Protein AF-A0A6G4ZR12-F1 (afdb_monomer)

pLDDT: mean 95.03, std 5.02, range [68.62, 98.81]

Solvent-accessible surface area (backbone atoms only — not comparable to full-atom values): 14490 Å² total; per-residue (Å²): 91,80,94,68,71,50,56,66,44,36,36,44,45,93,97,48,66,37,38,28,41,48,80,88,86,52,79,44,40,33,30,72,88,61,87,48,46,64,67,66,76,69,77,73,45,40,73,43,33,68,56,71,44,80,48,55,78,57,33,49,58,14,48,53,31,43,55,53,18,51,60,32,43,64,69,68,37,42,72,61,18,40,56,26,39,62,67,14,44,89,36,38,70,91,40,63,66,59,36,41,56,40,12,54,35,27,34,68,69,68,38,48,70,66,9,47,64,40,24,60,82,40,46,66,34,57,52,88,38,38,62,44,53,50,56,65,43,33,30,43,77,71,66,26,38,54,59,72,54,54,50,59,68,62,55,74,63,63,98,47,71,64,40,41,50,52,51,39,53,53,38,53,60,45,36,74,79,25,78,72,23,57,68,46,39,53,53,39,20,50,45,26,49,78,67,73,34,50,72,62,18,48,57,38,44,50,57,42,40,77,75,48,78,71,41,37,57,55,27,43,50,48,13,50,46,27,45,80,68,69,38,51,68,59,13,49,54,25,40,53,50,20,50,52,52,25,45,77,62,82,31,80,40,68,67,58,56,52,50,52,54,55,41,49,78,77,55,64,89,127

Nearest PDB structures (foldseek):
  7tb1-assembly2_B  TM=8.064E-01  e=9.759E-04  Homo sapiens
  8gck-assembly2_A  TM=8.179E-01  e=1.427E-03  Homo sapiens
  8ei0-assembly1_A  TM=7.867E-01  e=1.991E-03  Homo sapiens
  2xcb-assembly1_A  TM=8.269E-01  e=3.521E-03  Pseudomonas aeruginosa
  4am9-assembly1_A  TM=8.030E-01  e=2.591E-02  Yersinia enterocolitica

Radius of gyration: 19.98 Å; Cα contacts (8 Å, |Δi|>4): 395; chains: 1; bounding box: 59×38×54 Å

Foldseek 3Di:
DVVVPFQKWWWDQVLAIWIWGCPPPDIAIQGPPPRGHGDDPLVSADLFFFDIDTFDPLLVVLVVLQNVLLVCVQVVVLVSSLVSLVVSCVSQPPPLVSLQSNLLSCQVVVVPVSSLVSLVVLQQDRDLRTLGRDCPSNCPVVVLAGSVLVSLLSHDADLDLVSLVVSLVSLVVRCVVRVLRLSSLQSNLVSCVSVVNLVVSLVSLVSSCVNPVLDLVSLLSNLVSCVVVVVLVSNVVSLVSSCVSQVVSPGDRPSSVVSQVVSCVVPNDD

Mean predicted aligned error: 3.79 Å

Structure (mmCIF, N/CA/C/O backbone):
data_AF-A0A6G4ZR12-F1
#
_entry.id   AF-A0A6G4ZR12-F1
#
loop_
_atom_site.group_PDB
_atom_site.id
_atom_site.type_symbol
_atom_site.label_atom_id
_atom_site.label_alt_id
_atom_site.label_comp_id
_atom_site.label_asym_id
_atom_site.label_entity_id
_atom_site.label_seq_id
_atom_site.pdbx_PDB_ins_code
_atom_site.Cartn_x
_atom_site.Cartn_y
_atom_site.Cartn_z
_atom_site.occupancy
_atom_site.B_iso_or_equiv
_atom_site.auth_seq_id
_atom_site.auth_comp_id
_atom_site.auth_asym_id
_atom_site.auth_atom_id
_atom_site.pdbx_PDB_model_num
ATOM 1 N N . ALA A 1 1 ? -33.248 5.248 1.042 1.00 68.62 1 ALA A N 1
ATOM 2 C CA . ALA A 1 1 ? -32.566 3.940 1.064 1.00 68.62 1 ALA A CA 1
ATOM 3 C C . ALA A 1 1 ? -33.045 3.086 2.234 1.00 68.62 1 ALA A C 1
ATOM 5 O O . ALA A 1 1 ? -33.966 2.328 2.004 1.00 68.62 1 ALA A O 1
ATOM 6 N N . GLN A 1 2 ? -32.559 3.265 3.473 1.00 69.69 2 GLN A N 1
ATOM 7 C CA . GLN A 1 2 ? -32.963 2.414 4.617 1.00 69.69 2 GLN A CA 1
ATOM 8 C C . GLN A 1 2 ? -34.474 2.381 4.888 1.00 69.69 2 GLN A C 1
ATOM 10 O O . GLN A 1 2 ? -35.037 1.324 5.114 1.00 69.69 2 GLN A O 1
ATOM 15 N N . ARG A 1 3 ? -35.157 3.530 4.809 1.00 79.19 3 ARG A N 1
ATOM 16 C CA . ARG A 1 3 ? -36.626 3.585 4.960 1.00 79.19 3 ARG A CA 1
ATOM 17 C C . ARG A 1 3 ? -37.396 2.898 3.826 1.00 79.19 3 ARG A C 1
ATOM 19 O O . ARG A 1 3 ? -38.593 2.699 3.955 1.00 79.19 3 ARG A O 1
ATOM 26 N N . LEU A 1 4 ? -36.720 2.628 2.713 1.00 82.75 4 LEU A N 1
ATOM 27 C CA . LEU A 1 4 ? -37.271 2.010 1.508 1.00 82.75 4 LEU A CA 1
ATOM 28 C C . LEU A 1 4 ? -36.771 0.567 1.334 1.00 82.75 4 LEU A C 1
ATOM 30 O O . LEU A 1 4 ? -36.998 -0.001 0.276 1.00 82.75 4 LEU A O 1
ATOM 34 N N . ASP A 1 5 ? -36.046 0.029 2.323 1.00 84.62 5 ASP A N 1
ATOM 35 C CA . ASP A 1 5 ? -35.457 -1.317 2.317 1.00 84.62 5 ASP A CA 1
ATOM 36 C C . ASP A 1 5 ? -34.690 -1.671 1.029 1.00 84.62 5 ASP A C 1
ATOM 38 O O . ASP A 1 5 ? -34.722 -2.788 0.525 1.00 84.62 5 ASP A O 1
ATOM 42 N N . LEU A 1 6 ? -34.008 -0.674 0.451 1.00 88.75 6 LEU A N 1
ATOM 43 C CA . LEU A 1 6 ? -33.182 -0.900 -0.733 1.00 88.75 6 LEU A CA 1
ATOM 44 C C . LEU A 1 6 ? -31.931 -1.707 -0.344 1.00 88.75 6 LEU A C 1
ATOM 46 O O . LEU A 1 6 ? -31.303 -1.348 0.661 1.00 88.75 6 LEU A O 1
ATOM 50 N N . PRO A 1 7 ? -31.512 -2.703 -1.151 1.00 92.50 7 PRO A N 1
ATOM 51 C CA . PRO A 1 7 ? -30.326 -3.518 -0.902 1.00 92.50 7 PRO A CA 1
ATOM 52 C C . PRO A 1 7 ? -29.047 -2.716 -1.187 1.00 92.50 7 PRO A C 1
ATOM 54 O O . PRO A 1 7 ? -28.397 -2.851 -2.224 1.00 92.50 7 PRO A O 1
ATOM 57 N N . ILE A 1 8 ? -28.734 -1.798 -0.272 1.00 93.31 8 ILE A N 1
ATOM 58 C CA . ILE A 1 8 ? -27.576 -0.911 -0.343 1.00 93.31 8 ILE A CA 1
ATOM 59 C C . ILE A 1 8 ? -26.454 -1.453 0.537 1.00 93.31 8 ILE A C 1
ATOM 61 O O . ILE A 1 8 ? -26.582 -1.576 1.754 1.00 93.31 8 ILE A O 1
ATOM 65 N N . GLU A 1 9 ? -25.325 -1.691 -0.101 1.00 94.56 9 GLU A N 1
ATOM 66 C CA . GLU A 1 9 ? -24.049 -2.058 0.480 1.00 94.56 9 GLU A CA 1
ATOM 67 C C . GLU A 1 9 ? -23.171 -0.814 0.670 1.00 94.56 9 GLU A C 1
ATOM 69 O O . GLU A 1 9 ? -23.266 0.154 -0.088 1.00 94.56 9 GLU A O 1
ATOM 74 N N . ILE A 1 10 ? -22.293 -0.831 1.674 1.00 94.06 10 ILE A N 1
ATOM 75 C CA . ILE A 1 10 ? -21.329 0.249 1.915 1.00 94.06 10 ILE A CA 1
ATOM 76 C C . ILE A 1 10 ? -19.937 -0.305 1.663 1.00 94.06 10 ILE A C 1
ATOM 78 O O . ILE A 1 10 ? -19.510 -1.240 2.339 1.00 94.06 10 ILE A O 1
ATOM 82 N N . ILE A 1 11 ? -19.250 0.257 0.674 1.00 94.56 11 ILE A N 1
ATOM 83 C CA . ILE A 1 11 ? -17.976 -0.254 0.180 1.00 94.56 11 ILE A CA 1
ATOM 84 C C . ILE A 1 11 ? -16.865 0.727 0.530 1.00 94.56 11 ILE A C 1
ATOM 86 O O . ILE A 1 11 ? -16.988 1.931 0.289 1.00 94.56 11 ILE A O 1
ATOM 90 N N . THR A 1 12 ? -15.766 0.211 1.079 1.00 89.88 12 THR A N 1
ATOM 91 C CA . THR A 1 12 ? -14.623 1.026 1.509 1.00 89.88 12 THR A CA 1
ATOM 92 C C . THR A 1 12 ? -13.336 0.616 0.795 1.00 89.88 12 THR A C 1
ATOM 94 O O . THR A 1 12 ? -12.598 -0.244 1.285 1.00 89.88 12 THR A O 1
ATOM 97 N N . PRO A 1 13 ? -13.037 1.208 -0.374 1.00 84.88 13 PRO A N 1
ATOM 98 C CA . PRO A 1 13 ? -11.681 1.227 -0.905 1.00 84.88 13 PRO A CA 1
ATOM 99 C C . PRO A 1 13 ? -10.724 1.994 0.026 1.00 84.88 13 PRO A C 1
ATOM 101 O O . PRO A 1 13 ? -11.168 2.800 0.848 1.00 84.88 13 PRO A O 1
ATOM 104 N N . PRO A 1 14 ? -9.400 1.824 -0.120 1.00 72.12 14 PRO A N 1
ATOM 105 C CA . PRO A 1 14 ? -8.433 2.641 0.607 1.00 72.12 14 PRO A CA 1
ATOM 106 C C . PRO A 1 14 ? -8.694 4.148 0.422 1.00 72.12 14 PRO A C 1
ATOM 108 O O . PRO A 1 14 ? -8.656 4.658 -0.695 1.00 72.12 14 PRO A O 1
ATOM 111 N N . GLY A 1 15 ? -8.959 4.860 1.524 1.00 73.19 15 GLY A N 1
ATOM 112 C CA . GLY A 1 15 ? -9.151 6.318 1.539 1.00 73.19 15 GLY A CA 1
ATOM 113 C C . GLY A 1 15 ? -10.487 6.828 0.984 1.00 73.19 15 GLY A C 1
ATOM 114 O O . GLY A 1 15 ? -10.649 8.039 0.846 1.00 73.19 15 GLY A O 1
ATOM 115 N N . HIS A 1 16 ? -11.443 5.949 0.673 1.00 84.06 16 HIS A N 1
ATOM 116 C CA . HIS A 1 16 ? -12.709 6.325 0.042 1.00 84.06 16 HIS A CA 1
ATOM 117 C C . HIS A 1 16 ? -13.882 5.488 0.568 1.00 84.06 16 HIS A C 1
ATOM 119 O O . HIS A 1 16 ? -13.696 4.378 1.062 1.00 84.06 16 HIS A O 1
ATOM 125 N N . ILE A 1 17 ? -15.103 6.013 0.478 1.00 89.38 17 ILE A N 1
ATOM 126 C CA . ILE A 1 17 ? -16.329 5.279 0.820 1.00 89.38 17 ILE A CA 1
ATOM 127 C C . ILE A 1 17 ? -17.363 5.561 -0.261 1.00 89.38 17 ILE A C 1
ATOM 129 O O . ILE A 1 17 ? -17.701 6.720 -0.492 1.00 89.38 17 ILE A O 1
ATOM 133 N N . TYR A 1 18 ? -17.925 4.522 -0.868 1.00 93.00 18 TYR A N 1
ATOM 134 C CA . TYR A 1 18 ? -19.081 4.650 -1.753 1.00 93.00 18 TYR A CA 1
ATOM 135 C C . TYR A 1 18 ? -20.186 3.676 -1.345 1.00 93.00 18 TYR A C 1
ATOM 137 O O . TYR A 1 18 ? -19.978 2.782 -0.521 1.00 93.00 18 TYR A O 1
ATOM 145 N N . VAL A 1 19 ? -21.387 3.873 -1.882 1.00 94.62 19 VAL A N 1
ATOM 146 C CA . VAL A 1 19 ? -22.510 2.958 -1.648 1.00 94.62 19 VAL A CA 1
ATOM 147 C C . VAL A 1 19 ? -22.849 2.220 -2.930 1.00 94.62 19 VAL A C 1
ATOM 149 O O . VAL A 1 19 ? -22.705 2.767 -4.020 1.00 94.62 19 VAL A O 1
ATOM 152 N N . ARG A 1 20 ? -23.283 0.972 -2.812 1.00 95.06 20 ARG A N 1
ATOM 153 C CA . ARG A 1 20 ? -23.566 0.102 -3.951 1.00 95.06 20 ARG A CA 1
ATOM 154 C C . ARG A 1 20 ? -24.956 -0.480 -3.813 1.00 95.06 20 ARG A C 1
ATOM 156 O O . ARG A 1 20 ? -25.272 -1.073 -2.793 1.00 95.06 20 ARG A O 1
ATOM 163 N N . TYR A 1 21 ? -25.789 -0.296 -4.822 1.00 94.94 21 TYR A N 1
ATOM 164 C CA . TYR A 1 21 ? -27.017 -1.066 -4.952 1.00 94.94 21 TYR A CA 1
ATOM 165 C C . TYR A 1 21 ? -26.679 -2.433 -5.540 1.00 94.94 21 TYR A C 1
ATOM 167 O O . TYR A 1 21 ? -25.964 -2.497 -6.543 1.00 94.94 21 TYR A O 1
ATOM 175 N N . ASN A 1 22 ? -27.168 -3.496 -4.907 1.00 94.50 22 ASN A N 1
ATOM 176 C CA . ASN A 1 22 ? -26.946 -4.870 -5.338 1.00 94.50 22 ASN A CA 1
ATOM 177 C C . ASN A 1 22 ? -28.178 -5.731 -5.023 1.00 94.50 22 ASN A C 1
ATOM 179 O O . ASN A 1 22 ? -28.360 -6.151 -3.884 1.00 94.50 22 ASN A O 1
ATOM 183 N N . ASP A 1 23 ? -29.020 -5.998 -6.019 1.00 93.94 23 ASP A N 1
ATOM 184 C CA . ASP A 1 23 ? -30.192 -6.884 -5.891 1.00 93.94 23 ASP A CA 1
ATOM 185 C C . ASP A 1 23 ? -29.911 -8.332 -6.348 1.00 93.94 23 ASP A C 1
ATOM 187 O O . ASP A 1 23 ? -30.817 -9.163 -6.365 1.00 93.94 23 ASP A O 1
ATOM 191 N N . GLY A 1 24 ? -28.655 -8.643 -6.694 1.00 92.31 24 GLY A N 1
ATOM 192 C CA . GLY A 1 24 ? -28.223 -9.932 -7.240 1.00 92.31 24 GLY A CA 1
ATOM 193 C C . GLY A 1 24 ? -28.234 -10.013 -8.771 1.00 92.31 24 GLY A C 1
ATOM 194 O O . GLY A 1 24 ? -27.492 -10.823 -9.325 1.00 92.31 24 GLY A O 1
ATOM 195 N N . GLU A 1 25 ? -28.996 -9.160 -9.458 1.00 92.88 25 GLU A N 1
ATOM 196 C CA . GLU A 1 25 ? -29.031 -9.070 -10.927 1.00 92.88 25 GLU A CA 1
ATOM 197 C C . GLU A 1 25 ? -28.326 -7.804 -11.434 1.00 92.88 25 GLU A C 1
ATOM 199 O O . GLU A 1 25 ? -27.621 -7.820 -12.444 1.00 92.88 25 GLU A O 1
ATOM 204 N N . ASN A 1 26 ? -28.485 -6.708 -10.698 1.00 92.44 26 ASN A N 1
ATOM 205 C CA . ASN A 1 26 ? -28.018 -5.375 -11.013 1.00 92.44 26 ASN A CA 1
ATOM 206 C C . ASN A 1 26 ? -27.055 -4.897 -9.933 1.00 92.44 26 ASN A C 1
ATOM 208 O O . ASN A 1 26 ? -27.384 -4.847 -8.746 1.00 92.44 26 ASN A O 1
ATOM 212 N N . ILE A 1 27 ? -25.879 -4.454 -10.374 1.00 94.06 27 ILE A N 1
ATOM 213 C CA . ILE A 1 27 ? -24.897 -3.801 -9.516 1.00 94.06 27 ILE A CA 1
ATOM 214 C C . ILE A 1 27 ? -24.720 -2.362 -9.990 1.00 94.06 27 ILE A C 1
ATOM 216 O O . ILE A 1 27 ? -24.321 -2.111 -11.128 1.00 94.06 27 ILE A O 1
ATOM 220 N N . ILE A 1 28 ? -25.015 -1.411 -9.104 1.00 95.31 28 ILE A N 1
ATOM 221 C CA . ILE A 1 28 ? -24.864 0.022 -9.369 1.00 95.31 28 ILE A CA 1
ATOM 222 C C . ILE A 1 28 ? -24.042 0.632 -8.241 1.00 95.31 28 ILE A C 1
ATOM 224 O O . ILE A 1 28 ? -24.521 0.786 -7.116 1.00 95.31 28 ILE A O 1
ATOM 228 N N . ASN A 1 29 ? -22.804 1.002 -8.548 1.00 95.75 29 ASN A N 1
ATOM 229 C CA . ASN A 1 29 ? -21.981 1.817 -7.669 1.00 95.75 29 ASN A CA 1
ATOM 230 C C . ASN A 1 29 ? -22.490 3.260 -7.709 1.00 95.75 29 ASN A C 1
ATOM 232 O O . ASN A 1 29 ? -22.876 3.774 -8.757 1.00 95.75 29 ASN A O 1
ATOM 236 N N . ILE A 1 30 ? -22.524 3.908 -6.550 1.00 94.94 30 ILE A N 1
ATOM 237 C CA . ILE A 1 30 ? -23.026 5.268 -6.384 1.00 94.94 30 ILE A CA 1
ATOM 238 C C . ILE A 1 30 ? -21.953 6.060 -5.646 1.00 94.94 30 ILE A C 1
ATOM 240 O O . ILE A 1 30 ? -21.809 5.980 -4.420 1.00 94.94 30 ILE A O 1
ATOM 244 N N . GLU A 1 31 ? -21.195 6.837 -6.413 1.00 93.69 31 GLU A N 1
ATOM 245 C CA . GLU A 1 31 ? -20.087 7.616 -5.877 1.00 93.69 31 GLU A CA 1
ATOM 246 C C . GLU A 1 31 ? -20.520 8.762 -4.965 1.00 93.69 31 GLU A C 1
ATOM 248 O O . GLU A 1 31 ? -21.250 9.671 -5.369 1.00 93.69 31 GLU A O 1
ATOM 253 N N . THR A 1 32 ? -19.992 8.772 -3.740 1.00 88.75 32 THR A N 1
ATOM 254 C CA . THR A 1 32 ? -20.312 9.795 -2.730 1.00 88.75 32 THR A CA 1
ATOM 255 C C . THR A 1 32 ? -19.579 11.114 -2.977 1.00 88.75 32 THR A C 1
ATOM 257 O O . THR A 1 32 ? -20.075 12.171 -2.591 1.00 88.75 32 THR A O 1
ATOM 260 N N . THR A 1 33 ? -18.428 11.075 -3.655 1.00 86.12 33 THR A N 1
ATOM 261 C CA . THR A 1 33 ? -17.577 12.247 -3.933 1.00 86.12 33 THR A CA 1
ATOM 262 C C . THR A 1 33 ? -17.645 12.711 -5.387 1.00 86.12 33 THR A C 1
ATOM 264 O O . THR A 1 33 ? -17.235 13.829 -5.693 1.00 86.12 33 THR A O 1
ATOM 267 N N . ALA A 1 34 ? -18.217 11.903 -6.284 1.00 88.12 34 ALA A N 1
ATOM 268 C CA . ALA A 1 34 ? -18.269 12.173 -7.721 1.00 88.12 34 ALA A CA 1
ATOM 269 C C . ALA A 1 34 ? -19.707 12.249 -8.264 1.00 88.12 34 ALA A C 1
ATOM 271 O O . ALA A 1 34 ? -20.003 11.774 -9.355 1.00 88.12 34 ALA A O 1
ATOM 272 N N . ARG A 1 35 ? -20.618 12.879 -7.509 1.00 89.88 35 ARG A N 1
ATOM 273 C CA . ARG A 1 35 ? -22.012 13.148 -7.930 1.00 89.88 35 ARG A CA 1
ATOM 274 C C . ARG A 1 35 ? -22.793 11.889 -8.350 1.00 89.88 35 ARG A C 1
ATOM 276 O O . ARG A 1 35 ? -23.637 11.966 -9.238 1.00 89.88 35 ARG A O 1
ATOM 283 N N . GLY A 1 36 ? -22.530 10.748 -7.715 1.00 92.25 36 GLY A N 1
ATOM 284 C CA . GLY A 1 36 ? -23.290 9.516 -7.932 1.00 92.25 36 GLY A CA 1
ATOM 285 C C . GLY A 1 36 ? -22.994 8.784 -9.241 1.00 92.25 36 GLY A C 1
ATOM 286 O O . GLY A 1 36 ? -23.831 7.996 -9.671 1.00 92.25 36 GLY A O 1
ATOM 287 N N . ILE A 1 37 ? -21.846 9.027 -9.887 1.00 94.75 37 ILE A N 1
ATOM 288 C CA . ILE A 1 37 ? -21.421 8.201 -11.029 1.00 94.75 37 ILE A CA 1
ATOM 289 C C . ILE A 1 37 ? -21.278 6.722 -10.623 1.00 94.75 37 ILE A C 1
ATOM 291 O O . ILE A 1 37 ? -21.084 6.413 -9.447 1.00 94.75 37 ILE A O 1
ATOM 295 N N . ASN A 1 38 ? -21.352 5.830 -11.616 1.00 94.88 38 ASN A N 1
ATOM 296 C CA . ASN A 1 38 ? -21.272 4.374 -11.456 1.00 94.88 38 ASN A CA 1
ATOM 297 C C . ASN A 1 38 ? -20.024 3.802 -12.156 1.00 94.88 38 ASN A C 1
ATOM 299 O O . ASN A 1 38 ? -20.140 3.235 -13.246 1.00 94.88 38 ASN A O 1
ATOM 303 N N . PRO A 1 39 ? -18.814 3.997 -11.601 1.00 92.50 39 PRO A N 1
ATOM 304 C CA . PRO A 1 39 ? -17.621 3.352 -12.122 1.00 92.50 39 PRO A CA 1
ATOM 305 C C . PRO A 1 39 ? -17.627 1.859 -11.755 1.00 92.50 39 PRO A C 1
ATOM 307 O O . PRO A 1 39 ? -18.132 1.497 -10.693 1.00 92.50 39 PRO A O 1
ATOM 310 N N . PRO A 1 40 ? -17.036 0.979 -12.579 1.00 92.44 40 PRO A N 1
ATOM 311 C CA . PRO A 1 40 ? -16.867 -0.432 -12.233 1.00 92.44 40 PRO A CA 1
ATOM 312 C C . PRO A 1 40 ? -16.008 -0.597 -10.967 1.00 92.44 40 PRO A C 1
ATOM 314 O O . PRO A 1 40 ? -15.026 0.127 -10.781 1.00 92.44 40 PRO A O 1
ATOM 317 N N . SER A 1 41 ? -16.348 -1.555 -10.094 1.00 91.25 41 SER A N 1
ATOM 318 C CA . SER A 1 41 ? -15.636 -1.771 -8.819 1.00 91.25 41 SER A CA 1
ATOM 319 C C . SER A 1 41 ? -14.161 -2.136 -9.025 1.00 91.25 41 SER A C 1
ATOM 321 O O . SER A 1 41 ? -13.323 -1.829 -8.178 1.00 91.25 41 SER A O 1
ATOM 323 N N . GLU A 1 42 ? -13.828 -2.735 -10.168 1.00 91.38 42 GLU A N 1
ATOM 324 C CA . GLU A 1 42 ? -12.475 -3.098 -10.588 1.00 91.38 42 GLU A CA 1
ATOM 325 C C . GLU A 1 42 ? -11.535 -1.889 -10.662 1.00 91.38 42 GLU A C 1
ATOM 327 O O . GLU A 1 42 ? -10.326 -2.059 -10.521 1.00 91.38 42 GLU A O 1
ATOM 332 N N . MET A 1 43 ? -12.067 -0.673 -10.838 1.00 91.44 43 MET A N 1
ATOM 333 C CA . MET A 1 43 ? -11.276 0.564 -10.853 1.00 91.44 43 MET A CA 1
ATOM 334 C C . MET A 1 43 ? -10.581 0.836 -9.509 1.00 91.44 43 MET A C 1
ATOM 336 O O . MET A 1 43 ? -9.557 1.512 -9.472 1.00 91.44 43 MET A O 1
ATOM 340 N N . TYR A 1 44 ? -11.115 0.290 -8.414 1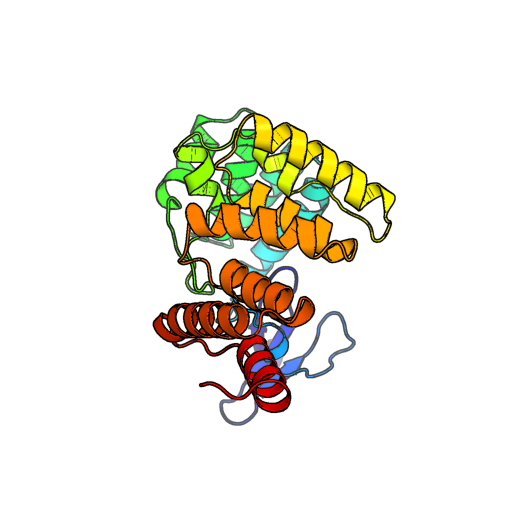.00 92.06 44 TYR A N 1
ATOM 341 C CA . TYR A 1 44 ? -10.557 0.423 -7.066 1.00 92.06 44 TYR A CA 1
ATOM 342 C C . TYR A 1 44 ? -9.586 -0.700 -6.689 1.00 92.06 44 TYR A C 1
ATOM 344 O O . TYR A 1 44 ? -8.987 -0.668 -5.611 1.00 92.06 44 TYR A O 1
ATOM 352 N N . LEU A 1 45 ? -9.442 -1.708 -7.550 1.00 94.44 45 LEU A N 1
ATOM 353 C CA . LEU A 1 45 ? -8.506 -2.801 -7.343 1.00 94.44 45 LEU A CA 1
ATOM 354 C C . LEU A 1 45 ? -7.128 -2.413 -7.880 1.00 94.44 45 LEU A C 1
ATOM 356 O O . LEU A 1 45 ? -6.987 -1.704 -8.875 1.00 94.44 45 LEU A O 1
ATOM 360 N N . GLY A 1 46 ? -6.093 -2.895 -7.203 1.00 95.38 46 GLY A N 1
ATOM 361 C CA . GLY A 1 46 ? -4.700 -2.598 -7.521 1.00 95.38 46 GLY A CA 1
ATOM 362 C C . GLY A 1 46 ? -3.895 -3.872 -7.708 1.00 95.38 46 GLY A C 1
ATOM 363 O O . GLY A 1 46 ? -4.447 -4.967 -7.748 1.00 95.38 46 GLY A O 1
ATOM 364 N N . ILE A 1 47 ? -2.571 -3.742 -7.778 1.00 97.62 47 ILE A N 1
ATOM 365 C CA . ILE A 1 47 ? -1.685 -4.913 -7.789 1.00 97.62 47 ILE A CA 1
ATOM 366 C C . ILE A 1 47 ? -1.825 -5.702 -6.485 1.00 97.62 47 ILE A C 1
ATOM 368 O O . ILE A 1 47 ? -2.061 -6.906 -6.522 1.00 97.62 47 ILE A O 1
ATOM 372 N N . ASN A 1 48 ? -1.751 -5.012 -5.342 1.00 96.88 48 ASN A N 1
ATOM 373 C CA . ASN A 1 48 ? -1.891 -5.649 -4.035 1.00 96.88 48 ASN A CA 1
ATOM 374 C C . ASN A 1 48 ? -3.340 -5.679 -3.516 1.00 96.88 48 ASN A C 1
ATOM 376 O O . ASN A 1 48 ? -3.650 -6.499 -2.668 1.00 96.88 48 ASN A O 1
ATOM 380 N N . THR A 1 49 ? -4.244 -4.828 -4.010 1.00 95.62 49 THR A N 1
ATOM 381 C CA . THR A 1 49 ? -5.643 -4.775 -3.541 1.00 95.62 49 THR A CA 1
ATOM 382 C C . THR A 1 49 ? -6.529 -5.690 -4.389 1.00 95.62 49 THR A C 1
ATOM 384 O O . THR A 1 49 ? -6.886 -5.316 -5.508 1.00 95.62 49 THR A O 1
ATOM 387 N N . ARG A 1 50 ? -6.890 -6.870 -3.864 1.00 95.69 50 ARG A N 1
ATOM 388 C CA . ARG A 1 50 ? -7.667 -7.911 -4.573 1.00 95.69 50 ARG A CA 1
ATOM 389 C C . ARG A 1 50 ? -9.176 -7.874 -4.345 1.00 95.69 50 ARG A C 1
ATOM 391 O O . ARG A 1 50 ? -9.924 -8.451 -5.124 1.00 95.69 50 ARG A O 1
ATOM 398 N N . LYS A 1 51 ? -9.639 -7.215 -3.285 1.00 94.50 51 LYS A N 1
ATOM 399 C CA . LYS A 1 51 ? -11.073 -7.054 -3.009 1.00 94.50 51 LYS A CA 1
ATOM 400 C C . LYS A 1 51 ? -11.353 -5.752 -2.275 1.00 94.50 51 LYS A C 1
ATOM 402 O O . LYS A 1 51 ? -10.463 -5.173 -1.659 1.00 94.50 51 LYS A O 1
ATOM 407 N N . LEU A 1 52 ? -12.610 -5.331 -2.327 1.00 93.44 52 LEU A N 1
ATOM 408 C CA . LEU A 1 52 ? -13.116 -4.197 -1.564 1.00 93.44 52 LEU A CA 1
ATOM 409 C C . LEU A 1 52 ? -13.838 -4.699 -0.320 1.00 93.44 52 LEU A C 1
ATOM 411 O O . LEU A 1 52 ? -14.494 -5.741 -0.351 1.00 93.44 52 LEU A O 1
ATOM 415 N N . GLU A 1 53 ? -13.712 -3.963 0.775 1.00 91.94 53 GLU A N 1
ATOM 416 C CA . GLU A 1 53 ? -14.373 -4.329 2.020 1.00 91.94 53 GLU A CA 1
ATOM 417 C C . GLU A 1 53 ? -15.819 -3.844 2.024 1.00 91.94 53 GLU A C 1
ATOM 419 O O . GLU A 1 53 ? -16.108 -2.687 1.710 1.00 91.94 53 GLU A O 1
ATOM 424 N N . LEU A 1 54 ? -16.718 -4.755 2.390 1.00 93.12 54 LEU A N 1
ATOM 425 C CA . LEU A 1 54 ? -18.100 -4.446 2.715 1.00 93.12 54 LEU A CA 1
ATOM 426 C C . LEU A 1 54 ? -18.166 -4.089 4.198 1.00 93.12 54 LEU A C 1
ATOM 428 O O . LEU A 1 54 ? -17.701 -4.859 5.038 1.00 93.12 54 LEU A O 1
ATOM 432 N N . ARG A 1 55 ? -18.762 -2.942 4.514 1.00 92.94 55 ARG A N 1
ATOM 433 C CA . ARG A 1 55 ? -18.919 -2.462 5.887 1.00 92.94 55 ARG A CA 1
ATOM 434 C C . ARG A 1 55 ? -20.385 -2.364 6.261 1.00 92.94 55 ARG A C 1
ATOM 436 O O . ARG A 1 55 ? -21.234 -1.967 5.463 1.00 92.94 55 ARG A O 1
ATOM 443 N N . ASN A 1 56 ? -20.686 -2.695 7.509 1.00 92.44 56 ASN A N 1
ATOM 444 C CA . ASN A 1 56 ? -22.001 -2.451 8.080 1.00 92.44 56 ASN A CA 1
ATOM 445 C C . ASN A 1 56 ? -22.117 -1.010 8.615 1.00 92.44 56 ASN A C 1
ATOM 447 O O . ASN A 1 56 ? -21.130 -0.294 8.788 1.00 92.44 56 ASN A O 1
ATOM 451 N N . MET A 1 57 ? -23.342 -0.582 8.931 1.00 89.81 57 MET A N 1
ATOM 452 C CA . MET A 1 57 ? -23.604 0.789 9.391 1.00 89.81 57 MET A CA 1
ATOM 453 C C . MET A 1 57 ? -22.837 1.160 10.669 1.00 89.81 57 MET A C 1
ATOM 455 O O . MET A 1 57 ? -22.425 2.306 10.837 1.00 89.81 57 MET A O 1
ATOM 459 N N . LYS A 1 58 ? -22.631 0.195 11.573 1.00 93.44 58 LYS A N 1
ATOM 460 C CA . LYS A 1 58 ? -21.873 0.421 12.805 1.00 93.44 58 LYS A CA 1
ATOM 461 C C . LYS A 1 58 ? -20.412 0.716 12.474 1.00 93.44 58 LYS A C 1
ATOM 463 O O . LYS A 1 58 ? -19.877 1.695 12.979 1.00 93.44 58 LYS A O 1
ATOM 468 N N . GLU A 1 59 ? -19.795 -0.071 11.600 1.00 94.62 59 GLU A N 1
ATOM 469 C CA . GLU A 1 59 ? -18.404 0.126 11.178 1.00 94.62 59 GLU A CA 1
ATOM 470 C C . GLU A 1 59 ? -18.198 1.456 10.452 1.00 94.62 59 GLU A C 1
ATOM 472 O O . GLU A 1 59 ? -17.171 2.098 10.640 1.00 94.62 59 GLU A O 1
ATOM 477 N N . VAL A 1 60 ? -19.189 1.924 9.690 1.00 91.19 60 VAL A N 1
ATOM 478 C CA . VAL A 1 60 ? -19.122 3.217 8.986 1.00 91.19 60 VAL A CA 1
ATOM 479 C C . VAL A 1 60 ? -18.998 4.397 9.950 1.00 91.19 60 VAL A C 1
ATOM 481 O O . VAL A 1 60 ? -18.290 5.361 9.655 1.00 91.19 60 VAL A O 1
ATOM 484 N N . ILE A 1 61 ? -19.606 4.311 11.136 1.00 92.50 61 ILE A N 1
ATOM 485 C CA . ILE A 1 61 ? -19.390 5.303 12.201 1.00 92.50 61 ILE A CA 1
ATOM 486 C C . ILE A 1 61 ? -17.921 5.283 12.650 1.00 92.50 61 ILE A C 1
ATOM 488 O O . ILE A 1 61 ? -17.311 6.337 12.820 1.00 92.50 61 ILE A O 1
ATOM 492 N N . GLY A 1 62 ? -17.329 4.093 12.786 1.00 95.06 62 GLY A N 1
ATOM 493 C CA . GLY A 1 62 ? -15.899 3.936 13.058 1.00 95.06 62 GLY A CA 1
ATOM 494 C C . GLY A 1 62 ? -15.024 4.528 11.952 1.00 95.06 62 GLY A C 1
ATOM 495 O O . GLY A 1 62 ? -14.098 5.283 12.247 1.00 95.06 62 GLY A O 1
ATOM 496 N N . MET A 1 63 ? -15.374 4.284 10.686 1.00 92.38 63 MET A N 1
ATOM 497 C CA . MET A 1 63 ? -14.667 4.831 9.525 1.00 92.38 63 MET A CA 1
ATOM 498 C C . MET A 1 63 ? -14.699 6.361 9.476 1.00 92.38 63 MET A C 1
ATOM 500 O O . MET A 1 63 ? -13.736 6.976 9.024 1.00 92.38 63 MET A O 1
ATOM 504 N N . ALA A 1 64 ? -15.752 7.006 9.985 1.00 91.69 64 ALA A N 1
ATOM 505 C CA . ALA A 1 64 ? -15.779 8.463 10.098 1.00 91.69 64 ALA A CA 1
ATOM 506 C C . ALA A 1 64 ? -14.674 8.979 11.039 1.00 91.69 64 ALA A C 1
ATOM 508 O O . ALA A 1 64 ? -13.960 9.921 10.689 1.00 91.69 64 ALA A O 1
ATOM 509 N N . PHE A 1 65 ? -14.478 8.337 12.197 1.00 95.56 65 PHE A N 1
ATOM 510 C CA . PHE A 1 65 ? -13.365 8.661 13.096 1.00 95.56 65 PHE A CA 1
ATOM 511 C C . PHE A 1 65 ? -12.011 8.293 12.489 1.00 95.56 65 PHE A C 1
ATOM 513 O O . PHE A 1 65 ? -11.068 9.070 12.609 1.00 95.56 65 PHE A O 1
ATOM 520 N N . PHE A 1 66 ? -11.923 7.151 11.803 1.00 94.25 66 PHE A N 1
ATOM 521 C CA . PHE A 1 66 ? -10.715 6.706 11.108 1.00 94.25 66 PHE A CA 1
ATOM 522 C C . PHE A 1 66 ? -10.258 7.729 10.055 1.00 94.25 66 PHE A C 1
ATOM 524 O O . PHE A 1 66 ? -9.102 8.151 10.039 1.00 94.25 66 PHE A O 1
ATOM 531 N N . ASN A 1 67 ? -11.183 8.203 9.219 1.00 91.44 67 ASN A N 1
ATOM 532 C CA . ASN A 1 67 ? -10.895 9.203 8.194 1.00 91.44 67 ASN A CA 1
ATOM 533 C C . ASN A 1 67 ? -10.500 10.548 8.818 1.00 91.44 67 ASN A C 1
ATOM 535 O O . ASN A 1 67 ? -9.538 11.168 8.367 1.00 91.44 67 ASN A O 1
ATOM 539 N N . GLN A 1 68 ? -11.167 10.980 9.895 1.00 94.12 68 GLN A N 1
ATOM 540 C CA . GLN A 1 68 ? -10.740 12.169 10.643 1.00 94.12 68 GLN A CA 1
ATOM 541 C C . GLN A 1 68 ? -9.324 12.001 11.206 1.00 94.12 68 GLN A C 1
ATOM 543 O O . GLN A 1 68 ? -8.511 12.914 11.081 1.00 94.12 68 GLN A O 1
ATOM 548 N N . ALA A 1 69 ? -9.003 10.836 11.776 1.00 96.00 69 ALA A N 1
ATOM 549 C CA . ALA A 1 69 ? -7.678 10.545 12.316 1.00 96.00 69 ALA A CA 1
ATOM 550 C C . ALA A 1 69 ? -6.594 10.672 11.237 1.00 96.00 69 ALA A C 1
ATOM 552 O O . ALA A 1 69 ? -5.539 11.242 11.504 1.00 96.00 69 ALA A O 1
ATOM 553 N N . SER A 1 70 ? -6.873 10.234 10.004 1.00 92.06 70 SER A N 1
ATOM 554 C CA . SER A 1 70 ? -5.931 10.347 8.882 1.00 92.06 70 SER A CA 1
ATOM 555 C C . SER A 1 70 ? -5.531 11.800 8.574 1.00 92.06 70 SER A C 1
ATOM 557 O O . SER A 1 70 ? -4.358 12.075 8.321 1.00 92.06 70 SER A O 1
ATOM 559 N N . VAL A 1 71 ? -6.467 12.751 8.696 1.00 92.25 71 VAL A N 1
ATOM 560 C CA . VAL A 1 71 ? -6.210 14.189 8.494 1.00 92.25 71 VAL A CA 1
ATOM 561 C C . VAL A 1 71 ? -5.276 14.741 9.571 1.00 92.25 71 VAL A C 1
ATOM 563 O O . VAL A 1 71 ? -4.354 15.496 9.266 1.00 92.25 71 VAL A O 1
ATOM 566 N N . TYR A 1 72 ? -5.490 14.361 10.832 1.00 94.94 72 TYR A N 1
ATOM 567 C CA . TYR A 1 72 ? -4.624 14.779 11.939 1.00 94.94 72 TYR A CA 1
ATOM 568 C C . TYR A 1 72 ? -3.243 14.127 11.865 1.00 94.94 72 TYR A C 1
ATOM 570 O O . TYR A 1 72 ? -2.233 14.781 12.128 1.00 94.94 72 TYR A O 1
ATOM 578 N N . TRP A 1 73 ? -3.174 12.878 11.412 1.00 93.19 73 TRP A N 1
ATOM 579 C CA . TRP A 1 73 ? -1.904 12.194 11.209 1.00 93.19 73 TRP A CA 1
ATOM 580 C C . TRP A 1 73 ? -1.067 12.883 10.130 1.00 93.19 73 TRP A C 1
ATOM 582 O O . TRP A 1 73 ? 0.117 13.127 10.344 1.00 93.19 73 TRP A O 1
ATOM 592 N N . GLN A 1 74 ? -1.666 13.303 9.012 1.00 89.75 74 GLN A N 1
ATOM 593 C CA . GLN A 1 74 ? -0.954 14.072 7.979 1.00 89.75 74 GLN A CA 1
ATOM 594 C C . GLN A 1 74 ? -0.326 15.373 8.513 1.00 89.75 74 GLN A C 1
ATOM 596 O O . GLN A 1 74 ? 0.666 15.849 7.965 1.00 89.75 74 GLN A O 1
ATOM 601 N N . ARG A 1 75 ? -0.872 15.928 9.602 1.00 91.75 75 ARG A N 1
ATOM 602 C CA . ARG A 1 75 ? -0.352 17.114 10.305 1.00 91.75 75 ARG A CA 1
ATOM 603 C C . ARG A 1 75 ? 0.620 16.777 11.439 1.00 91.75 75 ARG A C 1
ATOM 605 O O . ARG A 1 75 ? 1.056 17.678 12.145 1.00 91.75 75 ARG A O 1
ATOM 612 N N . MET A 1 76 ? 0.965 15.499 11.603 1.00 91.56 76 MET A N 1
ATOM 613 C CA . MET A 1 76 ? 1.784 14.962 12.697 1.00 91.56 76 MET A CA 1
ATOM 614 C C . MET A 1 76 ? 1.168 15.179 14.094 1.00 91.56 76 MET A C 1
ATOM 616 O O . MET A 1 76 ? 1.865 15.130 15.103 1.00 91.56 76 MET A O 1
ATOM 620 N N . GLU A 1 77 ? -0.153 15.374 14.175 1.00 96.00 77 GLU A N 1
ATOM 621 C CA . GLU A 1 77 ? -0.893 15.521 15.434 1.00 96.00 77 GLU A CA 1
ATOM 622 C C . GLU A 1 77 ? -1.269 14.136 16.000 1.00 96.00 77 GLU A C 1
ATOM 624 O O . GLU A 1 77 ? -2.425 13.691 15.953 1.00 96.00 77 GLU A O 1
ATOM 629 N N . HIS A 1 78 ? -0.267 13.409 16.500 1.00 96.62 78 HIS A N 1
ATOM 630 C CA . HIS A 1 78 ? -0.402 12.005 16.904 1.00 96.62 78 HIS A CA 1
ATOM 631 C C . HIS A 1 78 ? -1.334 11.796 18.108 1.00 96.62 78 HIS A C 1
ATOM 633 O O . HIS A 1 78 ? -2.088 10.824 18.133 1.00 96.62 78 HIS A O 1
ATOM 639 N N . GLU A 1 79 ? -1.381 12.717 19.072 1.00 98.12 79 GLU A N 1
ATOM 640 C CA . GLU A 1 79 ? -2.282 12.632 20.228 1.00 98.12 79 GLU A CA 1
ATOM 641 C C . GLU A 1 79 ? -3.753 12.681 19.807 1.00 98.12 79 GLU A C 1
ATOM 643 O O . GLU A 1 79 ? -4.579 11.913 20.307 1.00 98.12 79 GLU A O 1
ATOM 648 N N . THR A 1 80 ? -4.097 13.578 18.879 1.00 98.38 80 THR A N 1
ATOM 649 C CA . THR A 1 80 ? -5.459 13.683 18.341 1.00 98.38 80 THR A CA 1
ATOM 650 C C . THR A 1 80 ? -5.796 12.463 17.489 1.00 98.38 80 THR A C 1
ATOM 652 O O . THR A 1 80 ? -6.890 11.909 17.614 1.00 98.38 80 THR A O 1
ATOM 655 N N . THR A 1 81 ? -4.833 11.996 16.689 1.00 98.06 81 THR A N 1
ATOM 656 C CA . THR A 1 81 ? -4.953 10.782 15.869 1.00 98.06 81 THR A CA 1
ATOM 657 C C . THR A 1 81 ? -5.298 9.563 16.730 1.00 98.06 81 THR A C 1
ATOM 659 O O . THR A 1 81 ? -6.285 8.879 16.462 1.00 98.06 81 THR A O 1
ATOM 662 N N . VAL A 1 82 ? -4.558 9.339 17.823 1.00 98.56 82 VAL A N 1
ATOM 663 C CA . VAL A 1 82 ? -4.824 8.255 18.784 1.00 98.56 82 VAL A CA 1
ATOM 664 C C . VAL A 1 82 ? -6.223 8.362 19.381 1.00 98.56 82 VAL A C 1
ATOM 666 O O . VAL A 1 82 ? -6.963 7.383 19.355 1.00 98.56 82 VAL A O 1
ATOM 669 N N . LYS A 1 83 ? -6.625 9.546 19.864 1.00 98.50 83 LYS A N 1
ATOM 670 C CA . LYS A 1 83 ? -7.960 9.745 20.459 1.00 98.50 83 LYS A CA 1
ATOM 671 C C . LYS A 1 83 ? -9.086 9.398 19.485 1.00 98.50 83 LYS A C 1
ATOM 673 O O . LYS A 1 83 ? -10.129 8.900 19.903 1.00 98.50 83 LYS A O 1
ATOM 678 N N . LEU A 1 84 ? -8.912 9.694 18.198 1.00 98.50 84 LEU A N 1
ATOM 679 C CA . LEU A 1 84 ? -9.900 9.382 17.165 1.00 98.50 84 LEU A CA 1
ATOM 680 C C . LEU A 1 84 ? -9.931 7.884 16.847 1.00 98.50 84 LEU A C 1
ATOM 682 O O . LEU A 1 84 ? -11.014 7.304 16.799 1.00 98.50 84 LEU A O 1
ATOM 686 N N . TYR A 1 85 ? -8.776 7.233 16.722 1.00 98.00 85 TYR A N 1
ATOM 687 C CA . TYR A 1 85 ? -8.726 5.779 16.559 1.00 98.00 85 TYR A CA 1
ATOM 688 C C . TYR A 1 85 ? -9.298 5.028 17.769 1.00 98.00 85 TYR A C 1
ATOM 690 O O . TYR A 1 85 ? -10.069 4.087 17.592 1.00 98.00 85 TYR A O 1
ATOM 698 N N . GLU A 1 86 ? -9.035 5.481 18.996 1.00 97.69 86 GLU A N 1
ATOM 699 C CA . GLU A 1 86 ? -9.642 4.916 20.209 1.00 97.69 86 GLU A CA 1
ATOM 700 C C . GLU A 1 86 ? -11.175 5.053 20.200 1.00 97.69 86 GLU A C 1
ATOM 702 O O . GLU A 1 86 ? -11.882 4.127 20.598 1.00 97.69 86 GLU A O 1
ATOM 707 N N . LYS A 1 87 ? -11.713 6.164 19.672 1.00 98.00 87 LYS A N 1
ATOM 708 C CA . LYS A 1 87 ? -13.162 6.336 19.456 1.00 98.00 87 LYS A CA 1
ATOM 709 C C . LYS A 1 87 ? -13.730 5.409 18.379 1.00 98.00 87 LYS A C 1
ATOM 711 O O . LYS A 1 87 ? -14.922 5.114 18.435 1.00 98.00 87 LYS A O 1
ATOM 716 N N . ALA A 1 88 ? -12.920 4.951 17.425 1.00 97.19 88 ALA A N 1
ATOM 717 C CA . ALA A 1 88 ? -13.341 4.015 16.382 1.00 97.19 88 ALA A CA 1
ATOM 718 C C . ALA A 1 88 ? -13.438 2.558 16.885 1.00 97.19 88 ALA A C 1
ATOM 720 O O . ALA A 1 88 ? -14.265 1.798 16.380 1.00 97.19 88 ALA A O 1
ATOM 721 N N . LEU A 1 89 ? -12.663 2.175 17.911 1.00 95.94 89 LEU A N 1
ATOM 722 C CA . LEU A 1 89 ? -12.583 0.792 18.422 1.00 95.94 89 LEU A CA 1
ATOM 723 C C . LEU A 1 89 ? -13.942 0.131 18.740 1.00 95.94 89 LEU A C 1
ATOM 725 O O . LEU A 1 89 ? -14.135 -1.023 18.358 1.00 95.94 89 LEU A O 1
ATOM 729 N N . PRO A 1 90 ? -14.923 0.799 19.388 1.00 96.19 90 PRO A N 1
ATOM 730 C CA . PRO A 1 90 ? -16.215 0.172 19.692 1.00 96.19 90 PRO A C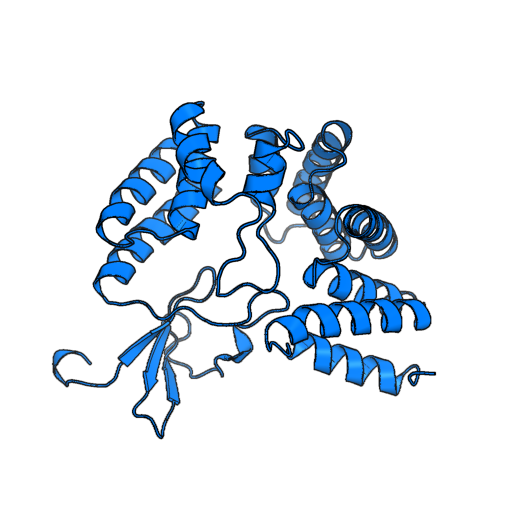A 1
ATOM 731 C C . PRO A 1 90 ? -17.052 -0.164 18.445 1.00 96.19 90 PRO A C 1
ATOM 733 O O . PRO A 1 90 ? -17.987 -0.973 18.520 1.00 96.19 90 PRO A O 1
ATOM 736 N N . TYR A 1 91 ? -16.741 0.479 17.317 1.00 96.94 91 TYR A N 1
ATOM 737 C CA . TYR A 1 91 ? -17.451 0.376 16.044 1.00 96.94 91 TYR A CA 1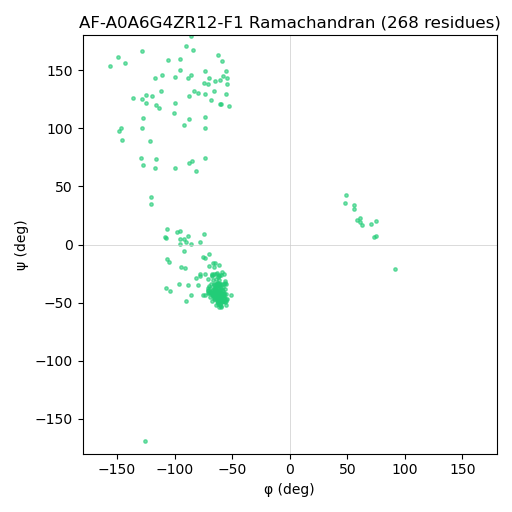
ATOM 738 C C . TYR A 1 91 ? -16.806 -0.625 15.088 1.00 96.94 91 TYR A C 1
ATOM 740 O O . TYR A 1 91 ? -17.525 -1.312 14.368 1.00 96.94 91 TYR A O 1
ATOM 748 N N . MET A 1 92 ? -15.479 -0.736 15.131 1.00 93.56 92 MET A N 1
ATOM 749 C CA . MET A 1 92 ? -14.657 -1.574 14.254 1.00 93.56 92 MET A CA 1
ATOM 750 C C . MET A 1 92 ? -13.936 -2.640 15.083 1.00 93.56 92 MET A C 1
ATOM 752 O O . MET A 1 92 ? -12.719 -2.608 15.269 1.00 93.56 92 MET A O 1
ATOM 756 N N . LYS A 1 93 ? -14.718 -3.554 15.664 1.00 87.94 93 LYS A N 1
ATOM 757 C CA . LYS A 1 93 ? -14.179 -4.590 16.547 1.00 87.94 93 LYS A CA 1
ATOM 758 C C . LYS A 1 93 ? -13.275 -5.536 15.750 1.00 87.94 93 LYS A C 1
ATOM 760 O O . LYS A 1 93 ? -13.685 -6.019 14.702 1.00 87.94 93 LYS A O 1
ATOM 765 N N . ASP A 1 94 ? -12.089 -5.814 16.290 1.00 88.56 94 ASP A N 1
ATOM 766 C CA . ASP A 1 94 ? -11.089 -6.724 15.714 1.00 88.56 94 ASP A CA 1
ATOM 767 C C . ASP A 1 94 ? -10.575 -6.292 14.320 1.00 88.56 94 ASP A C 1
ATOM 769 O O . ASP A 1 94 ? -10.007 -7.098 13.578 1.00 88.56 94 ASP A O 1
ATOM 773 N N . ASP A 1 95 ? -10.743 -5.011 13.964 1.00 94.62 95 ASP A N 1
ATOM 774 C CA . ASP A 1 95 ? -10.256 -4.456 12.704 1.00 94.62 95 ASP A CA 1
ATOM 775 C C . ASP A 1 95 ? -8.731 -4.291 12.724 1.00 94.62 95 ASP A C 1
ATOM 777 O O . ASP A 1 95 ? -8.168 -3.441 13.420 1.00 94.62 95 ASP A O 1
ATOM 781 N N . LYS A 1 96 ? -8.052 -5.123 11.933 1.00 95.62 96 LYS A N 1
ATOM 782 C CA . LYS A 1 96 ? -6.588 -5.209 11.912 1.00 95.62 96 LYS A CA 1
ATOM 783 C C . LYS A 1 96 ? -5.911 -3.963 11.361 1.00 95.62 96 LYS A C 1
ATOM 785 O O . LYS A 1 96 ? -4.785 -3.667 11.753 1.00 95.62 96 LYS A O 1
ATOM 790 N N . LEU A 1 97 ? -6.585 -3.213 10.491 1.00 94.56 97 LEU A N 1
ATOM 791 C CA . LEU A 1 97 ? -6.027 -1.988 9.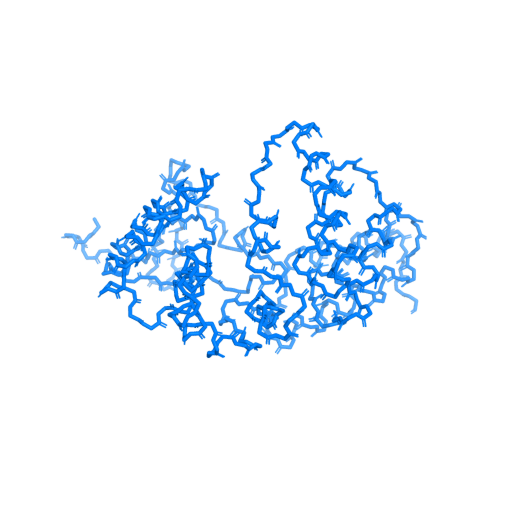930 1.00 94.56 97 LEU A CA 1
ATOM 792 C C . LEU A 1 97 ? -6.062 -0.868 10.975 1.00 94.56 97 LEU A C 1
ATOM 794 O O . LEU A 1 97 ? -5.067 -0.167 11.165 1.00 94.56 97 LEU A O 1
ATOM 798 N N . LEU A 1 98 ? -7.174 -0.750 11.705 1.00 96.12 98 LEU A N 1
ATOM 799 C CA . LEU A 1 98 ? -7.288 0.144 12.855 1.00 96.12 98 LEU A CA 1
ATOM 800 C C . LEU A 1 98 ? -6.276 -0.215 13.949 1.00 96.12 98 LEU A C 1
ATOM 802 O O . LEU A 1 98 ? -5.596 0.680 14.449 1.00 96.12 98 LEU A O 1
ATOM 806 N N . GLU A 1 99 ? -6.128 -1.500 14.290 1.00 97.56 99 GLU A N 1
ATOM 807 C CA . GLU A 1 99 ? -5.110 -1.964 15.246 1.00 97.56 99 GLU A CA 1
ATOM 808 C C . GLU A 1 99 ? -3.697 -1.557 14.802 1.00 97.56 99 GLU A C 1
ATOM 810 O O . GLU A 1 99 ? -2.930 -1.027 15.609 1.00 97.56 99 GLU A O 1
ATOM 815 N N . MET A 1 100 ? -3.368 -1.735 13.517 1.00 97.56 100 MET A N 1
ATOM 816 C CA . MET A 1 100 ? -2.069 -1.356 12.958 1.00 97.56 100 MET A CA 1
ATOM 817 C C . MET A 1 100 ? -1.802 0.138 13.122 1.00 97.56 100 MET A C 1
ATOM 819 O O . MET A 1 100 ? -0.782 0.550 13.673 1.00 97.56 100 MET A O 1
ATOM 823 N N . PHE A 1 101 ? -2.734 0.966 12.663 1.00 97.25 101 PHE A N 1
ATOM 824 C CA . PHE A 1 101 ? -2.589 2.416 12.648 1.00 97.25 101 PHE A CA 1
ATOM 825 C C . PHE A 1 101 ? -2.611 3.034 14.045 1.00 97.25 101 PHE A C 1
ATOM 827 O O . PHE A 1 101 ? -1.819 3.940 14.325 1.00 97.25 101 PHE A O 1
ATOM 834 N N . LEU A 1 102 ? -3.442 2.513 14.946 1.00 98.06 102 LEU A N 1
ATOM 835 C CA . LEU A 1 102 ? -3.408 2.886 16.356 1.00 98.06 102 LEU A CA 1
ATOM 836 C C . LEU A 1 102 ? -2.084 2.462 17.004 1.00 98.06 102 LEU A C 1
ATOM 838 O O . LEU A 1 102 ? -1.461 3.266 17.696 1.00 98.06 102 LEU A O 1
ATOM 842 N N . GLY A 1 103 ? -1.613 1.243 16.723 1.00 98.25 103 GLY A N 1
ATOM 843 C CA . GLY A 1 103 ? -0.339 0.724 17.212 1.00 98.25 103 GLY A CA 1
ATOM 844 C C . GLY A 1 103 ? 0.842 1.606 16.811 1.00 98.25 103 GLY A C 1
ATOM 845 O O . GLY A 1 103 ? 1.621 2.014 17.671 1.00 98.25 103 GLY A O 1
ATOM 846 N N . LEU A 1 104 ? 0.928 1.983 15.533 1.00 98.12 104 LEU A N 1
ATOM 847 C CA . LEU A 1 104 ? 1.949 2.908 15.031 1.00 98.12 104 LEU A CA 1
ATOM 848 C C . LEU A 1 104 ? 1.892 4.271 15.735 1.00 98.12 104 LEU A C 1
ATOM 850 O O . LEU A 1 104 ? 2.927 4.782 16.158 1.00 98.12 104 LEU A O 1
ATOM 854 N N . ASN A 1 105 ? 0.701 4.846 15.929 1.00 98.19 105 ASN A N 1
ATOM 855 C CA . ASN A 1 105 ? 0.590 6.143 16.603 1.00 98.19 105 ASN A CA 1
ATOM 856 C C . ASN A 1 105 ? 0.887 6.069 18.105 1.00 98.19 105 ASN A C 1
ATOM 858 O O . ASN A 1 105 ? 1.431 7.024 18.654 1.00 98.19 105 ASN A O 1
ATOM 862 N N . TYR A 1 106 ? 0.626 4.943 18.774 1.00 98.62 106 TYR A N 1
ATOM 863 C CA . TYR A 1 106 ? 1.142 4.732 20.127 1.00 98.62 106 TYR A CA 1
ATOM 864 C C . TYR A 1 106 ? 2.671 4.757 20.154 1.00 98.62 106 TYR A C 1
ATOM 866 O O . TYR A 1 106 ? 3.245 5.413 21.024 1.00 98.62 106 TYR A O 1
ATOM 874 N N . LEU A 1 107 ? 3.341 4.128 19.183 1.00 98.31 107 LEU A N 1
ATOM 875 C CA . LEU A 1 107 ? 4.802 4.195 19.093 1.00 98.31 107 LEU A CA 1
ATOM 876 C C . LEU A 1 107 ? 5.308 5.630 18.903 1.00 98.31 107 LEU A C 1
ATOM 878 O O . LEU A 1 107 ? 6.274 6.014 19.557 1.00 98.31 107 LEU A O 1
ATOM 882 N N . PHE A 1 108 ? 4.645 6.433 18.067 1.00 97.25 108 PHE A N 1
ATOM 883 C CA . PHE A 1 108 ? 5.025 7.834 17.829 1.00 97.25 108 PHE A CA 1
ATOM 884 C C . PHE A 1 108 ? 4.890 8.721 19.071 1.00 97.25 108 PHE A C 1
ATOM 886 O O . PHE A 1 108 ? 5.609 9.706 19.200 1.00 97.25 108 PHE A O 1
ATOM 893 N N . LEU A 1 109 ? 4.011 8.349 20.004 1.00 97.88 109 LEU A N 1
ATOM 894 C CA . LEU A 1 109 ? 3.855 9.008 21.304 1.00 97.88 109 LEU A CA 1
ATOM 895 C C . LEU A 1 109 ? 4.773 8.428 22.395 1.00 97.88 109 LEU A C 1
ATOM 897 O O . LEU A 1 109 ? 4.609 8.743 23.572 1.00 97.88 109 LEU A O 1
ATOM 901 N N . GLY A 1 110 ? 5.693 7.523 22.048 1.00 97.62 110 GLY A N 1
ATOM 902 C CA . GLY A 1 110 ? 6.555 6.833 23.013 1.00 97.62 110 GLY A CA 1
ATOM 903 C C . GLY A 1 110 ? 5.842 5.763 23.853 1.00 97.62 110 GLY A C 1
ATOM 904 O O . GLY A 1 110 ? 6.456 5.162 24.736 1.00 97.62 110 GLY A O 1
ATOM 905 N N . ARG A 1 111 ? 4.568 5.459 23.565 1.00 98.25 111 ARG A N 1
ATOM 906 C CA . ARG A 1 111 ? 3.759 4.421 24.232 1.00 98.25 111 ARG A CA 1
ATOM 907 C C . ARG A 1 111 ? 4.077 3.039 23.661 1.00 98.25 111 ARG A C 1
ATOM 909 O O . ARG A 1 111 ? 3.257 2.379 23.022 1.00 98.25 111 ARG A O 1
ATOM 916 N N . LYS A 1 112 ? 5.331 2.620 23.848 1.00 98.12 112 LYS A N 1
ATOM 917 C CA . LYS A 1 112 ? 5.908 1.437 23.195 1.00 98.12 112 LYS A CA 1
ATOM 918 C C . LYS A 1 112 ? 5.166 0.141 23.526 1.00 98.12 112 LYS A C 1
ATOM 920 O O . LYS A 1 112 ? 4.942 -0.671 22.634 1.00 98.12 112 LYS A O 1
ATOM 925 N N . ILE A 1 113 ? 4.781 -0.053 24.788 1.00 98.44 113 ILE A N 1
ATOM 926 C CA . ILE A 1 113 ? 4.135 -1.292 25.246 1.00 98.44 113 ILE A CA 1
ATOM 927 C C . ILE A 1 113 ? 2.773 -1.460 24.566 1.00 98.44 113 ILE A C 1
ATOM 929 O O . ILE A 1 113 ? 2.472 -2.533 24.043 1.00 98.44 113 ILE A O 1
ATOM 933 N N . GLU A 1 114 ? 1.963 -0.402 24.536 1.00 98.44 114 GLU A N 1
ATOM 934 C CA . GLU A 1 114 ? 0.649 -0.421 23.895 1.00 98.44 114 GLU A CA 1
ATOM 935 C C . GLU A 1 114 ? 0.756 -0.554 22.377 1.00 98.44 114 GLU A C 1
ATOM 937 O O . GLU A 1 114 ? 0.017 -1.342 21.787 1.00 98.44 114 GLU A O 1
ATOM 942 N N . GLY A 1 115 ? 1.705 0.154 21.756 1.00 98.44 115 GLY A N 1
ATOM 943 C CA . GLY A 1 115 ? 1.956 0.046 20.321 1.00 98.44 115 GLY A CA 1
ATOM 944 C C . GLY A 1 115 ? 2.356 -1.369 19.912 1.00 98.44 115 GLY A C 1
ATOM 945 O O . GLY A 1 115 ? 1.714 -1.983 19.062 1.00 98.44 115 GLY A O 1
ATOM 946 N N . GLU A 1 116 ? 3.355 -1.950 20.577 1.00 98.62 116 GLU A N 1
ATOM 947 C CA . GLU A 1 116 ? 3.791 -3.320 20.296 1.00 98.62 116 GLU A CA 1
ATOM 948 C C . GLU A 1 116 ? 2.714 -4.367 20.578 1.00 98.62 116 GLU A C 1
ATOM 950 O O . GLU A 1 116 ? 2.662 -5.382 19.885 1.00 98.62 116 GLU A O 1
ATOM 955 N N . LYS A 1 117 ? 1.858 -4.153 21.586 1.00 98.50 117 LYS A N 1
ATOM 956 C CA . LYS A 1 117 ? 0.744 -5.064 21.873 1.00 98.50 117 LYS A CA 1
ATOM 957 C C . LYS A 1 117 ? -0.183 -5.206 20.663 1.00 98.50 117 LYS A C 1
ATOM 959 O O . LYS A 1 117 ? -0.633 -6.317 20.396 1.00 98.50 117 LYS A O 1
ATOM 964 N N . LEU A 1 118 ? -0.444 -4.111 19.947 1.00 98.25 118 LEU A N 1
ATOM 965 C CA . LEU A 1 118 ? -1.283 -4.108 18.745 1.00 98.25 118 LEU A CA 1
ATOM 966 C C . LEU A 1 118 ? -0.537 -4.598 17.497 1.00 98.25 118 LEU A C 1
ATOM 968 O O . LEU A 1 118 ? -1.130 -5.267 16.661 1.00 98.25 118 LEU A O 1
ATOM 972 N N . LEU A 1 119 ? 0.763 -4.311 17.374 1.00 98.44 119 LEU A N 1
ATOM 973 C CA . LEU A 1 119 ? 1.538 -4.674 16.181 1.00 98.44 119 LEU A CA 1
ATOM 974 C C . LEU A 1 119 ? 2.023 -6.129 16.174 1.00 98.44 119 LEU A C 1
ATOM 976 O O . LEU A 1 119 ? 2.183 -6.706 15.104 1.00 98.44 119 LEU A O 1
ATOM 980 N N . LYS A 1 120 ? 2.256 -6.750 17.338 1.00 98.44 120 LYS A N 1
ATOM 981 C CA . LYS A 1 120 ? 2.763 -8.135 17.429 1.00 98.44 120 LYS A CA 1
ATOM 982 C C . LYS A 1 120 ? 1.903 -9.158 16.671 1.00 98.44 120 LYS A C 1
ATOM 984 O O . LYS A 1 120 ? 2.486 -9.934 15.918 1.00 98.44 120 LYS A O 1
ATOM 989 N N . PRO A 1 121 ? 0.561 -9.162 16.800 1.00 97.69 121 PRO A N 1
ATOM 990 C CA . PRO A 1 121 ? -0.300 -10.057 16.021 1.00 97.69 121 PRO A CA 1
ATOM 991 C C . PRO A 1 121 ? -0.287 -9.792 14.510 1.00 97.69 121 PRO A C 1
ATOM 993 O O . PRO A 1 121 ? -0.744 -10.637 13.748 1.00 97.69 121 PRO A O 1
ATOM 996 N N . LEU A 1 122 ? 0.201 -8.624 14.084 1.00 97.88 122 LEU A N 1
ATOM 997 C CA . LEU A 1 122 ? 0.229 -8.192 12.688 1.00 97.88 122 LEU A CA 1
ATOM 998 C C . LEU A 1 122 ? 1.561 -8.492 11.995 1.00 97.88 122 LEU A C 1
ATOM 1000 O O . LEU A 1 122 ? 1.728 -8.174 10.819 1.00 97.88 122 LEU A O 1
ATOM 1004 N N . LYS A 1 123 ? 2.517 -9.104 12.702 1.00 97.69 123 LYS A N 1
ATOM 1005 C CA . LYS A 1 123 ? 3.770 -9.548 12.098 1.00 97.69 123 LYS A CA 1
ATOM 1006 C C . LYS A 1 123 ? 3.474 -10.564 10.992 1.00 97.69 123 LYS A C 1
ATOM 1008 O O . LYS A 1 123 ? 2.874 -11.602 11.254 1.00 97.69 123 LYS A O 1
ATOM 1013 N N . ASP A 1 124 ? 3.910 -10.242 9.779 1.00 96.06 124 ASP A N 1
ATOM 1014 C CA . ASP A 1 124 ? 3.731 -11.033 8.556 1.00 96.06 124 ASP A CA 1
ATOM 1015 C C . ASP A 1 124 ? 2.250 -11.300 8.217 1.00 96.06 124 ASP A C 1
ATOM 1017 O O . ASP A 1 124 ? 1.908 -12.223 7.474 1.00 96.06 124 ASP A O 1
ATOM 1021 N N . TYR A 1 125 ? 1.347 -10.474 8.756 1.00 97.31 125 TYR A N 1
ATOM 1022 C CA . TYR A 1 125 ? -0.083 -10.613 8.540 1.00 97.31 125 TYR A CA 1
ATOM 1023 C C . TYR A 1 125 ? -0.462 -10.174 7.126 1.00 97.31 125 TYR A C 1
ATOM 1025 O O . TYR A 1 125 ? -0.129 -9.078 6.675 1.00 97.31 125 TYR A O 1
ATOM 1033 N N . THR A 1 126 ? -1.208 -11.029 6.429 1.00 96.50 126 THR A N 1
ATOM 1034 C CA . THR A 1 126 ? -1.797 -10.699 5.128 1.00 96.50 126 THR A CA 1
ATOM 1035 C C . THR A 1 126 ? -3.258 -10.345 5.316 1.00 96.50 126 THR A C 1
ATOM 1037 O O . THR A 1 126 ? -4.072 -11.210 5.644 1.00 96.50 126 THR A O 1
ATOM 1040 N N . PHE A 1 127 ? -3.597 -9.079 5.079 1.00 94.69 127 PHE A N 1
ATOM 1041 C CA . PHE A 1 127 ? -4.988 -8.645 5.040 1.00 94.69 127 PHE A CA 1
ATOM 1042 C C . PHE A 1 127 ? -5.756 -9.427 3.979 1.00 94.69 127 PHE A C 1
ATOM 1044 O O . PHE A 1 127 ? -5.231 -9.733 2.910 1.00 94.69 127 PHE A O 1
ATOM 1051 N N . ASP A 1 128 ? -7.027 -9.722 4.239 1.00 93.50 128 ASP A N 1
ATOM 1052 C CA . ASP A 1 128 ? -7.818 -10.497 3.284 1.00 93.50 128 ASP A CA 1
ATOM 1053 C C . ASP A 1 128 ? -7.957 -9.756 1.938 1.00 93.50 128 ASP A C 1
ATOM 1055 O O . ASP A 1 128 ? -7.942 -10.368 0.871 1.00 93.50 128 ASP A O 1
ATOM 1059 N 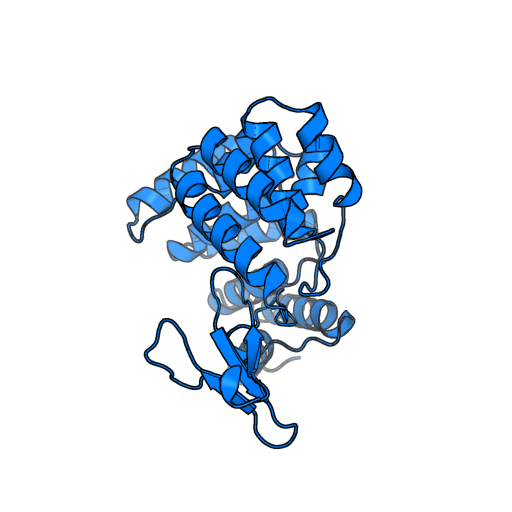N . TYR A 1 129 ? -8.022 -8.417 1.976 1.00 93.56 129 TYR A N 1
ATOM 1060 C CA . TYR A 1 129 ? -8.033 -7.581 0.774 1.00 93.56 129 TYR A CA 1
ATOM 1061 C C . TYR A 1 129 ? -6.687 -7.467 0.062 1.00 93.56 129 TYR A C 1
ATOM 1063 O O . TYR A 1 129 ? -6.658 -6.967 -1.063 1.00 93.56 129 TYR A O 1
ATOM 1071 N N . ALA A 1 130 ? -5.597 -7.908 0.690 1.00 95.69 130 ALA A N 1
ATOM 1072 C CA . ALA A 1 130 ? -4.252 -7.816 0.150 1.00 95.69 130 ALA A CA 1
ATOM 1073 C C . ALA A 1 130 ? -3.829 -9.113 -0.563 1.00 95.69 130 ALA A C 1
ATOM 1075 O O . ALA A 1 130 ? -4.389 -10.195 -0.331 1.00 95.69 130 ALA A O 1
ATOM 1076 N N . VAL A 1 131 ? -2.827 -9.008 -1.436 1.00 97.56 131 VAL A N 1
ATOM 1077 C CA . VAL A 1 131 ? -2.144 -10.153 -2.046 1.00 97.56 131 VAL A CA 1
ATOM 1078 C C . VAL A 1 131 ? -0.943 -10.577 -1.195 1.00 97.56 131 VAL A C 1
ATOM 1080 O O . VAL A 1 131 ? -0.797 -11.755 -0.880 1.00 97.56 131 VAL A O 1
ATOM 1083 N N . SER A 1 132 ? -0.100 -9.634 -0.790 1.00 96.69 132 SER A N 1
ATOM 1084 C CA . SER A 1 132 ? 1.076 -9.882 0.046 1.00 96.69 132 SER A CA 1
ATOM 1085 C C . SER A 1 132 ? 0.873 -9.408 1.494 1.00 96.69 132 SER A C 1
ATOM 1087 O O . SER A 1 132 ? -0.001 -8.569 1.754 1.00 96.69 132 SER A O 1
ATOM 1089 N N . PRO A 1 133 ? 1.662 -9.939 2.450 1.00 96.44 133 PRO A N 1
ATOM 1090 C CA . PRO A 1 133 ? 1.694 -9.440 3.820 1.00 96.44 133 PRO A CA 1
ATOM 1091 C C . PRO A 1 133 ? 2.003 -7.943 3.905 1.00 96.44 133 PRO A C 1
ATOM 1093 O O . PRO A 1 133 ? 2.774 -7.414 3.103 1.00 96.44 133 PRO A O 1
ATOM 1096 N N . ASP A 1 134 ? 1.468 -7.274 4.927 1.00 94.38 134 ASP A N 1
ATOM 1097 C CA . ASP A 1 134 ? 1.968 -5.950 5.302 1.00 94.38 134 ASP A CA 1
ATOM 1098 C C . ASP A 1 134 ? 3.373 -6.064 5.910 1.00 94.38 134 ASP A C 1
ATOM 1100 O O . ASP A 1 134 ? 3.692 -7.015 6.629 1.00 94.38 134 ASP A O 1
ATOM 1104 N N . THR A 1 135 ? 4.234 -5.090 5.613 1.00 96.88 135 THR A N 1
ATOM 1105 C CA . THR A 1 135 ? 5.644 -5.131 6.019 1.00 96.88 135 THR A CA 1
ATOM 1106 C C . THR A 1 135 ? 5.979 -4.197 7.177 1.00 96.88 135 THR A C 1
ATOM 1108 O O . THR A 1 135 ? 7.030 -4.374 7.796 1.00 96.88 135 THR A O 1
ATOM 1111 N N . LEU A 1 136 ? 5.117 -3.233 7.525 1.00 96.75 136 LEU A N 1
ATOM 1112 C CA . LEU A 1 136 ? 5.436 -2.186 8.502 1.00 96.75 136 LEU A CA 1
ATOM 1113 C C . LEU A 1 136 ? 5.592 -2.756 9.909 1.00 96.75 136 LEU A C 1
ATOM 1115 O O . LEU A 1 136 ? 6.590 -2.480 10.581 1.00 96.75 136 LEU A O 1
ATOM 1119 N N . ALA A 1 137 ? 4.629 -3.573 10.345 1.00 97.75 137 ALA A N 1
ATOM 1120 C CA . ALA A 1 137 ? 4.693 -4.220 11.652 1.00 97.75 137 ALA A CA 1
ATOM 1121 C C . ALA A 1 137 ? 5.917 -5.144 11.743 1.00 97.75 137 ALA A C 1
ATOM 1123 O O . ALA A 1 137 ? 6.668 -5.086 12.718 1.00 97.75 137 ALA A O 1
ATOM 1124 N N 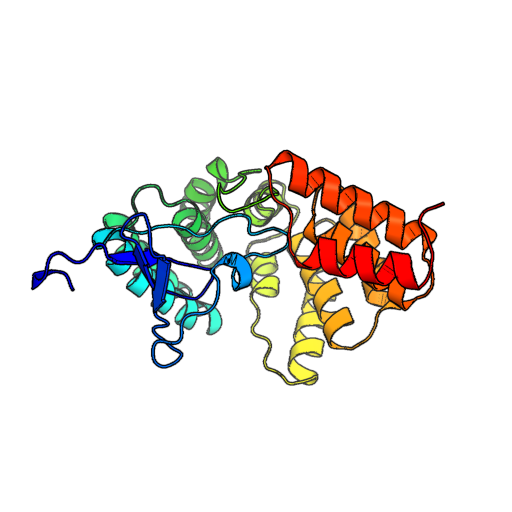. THR A 1 138 ? 6.166 -5.944 10.703 1.00 98.19 138 THR A N 1
ATOM 1125 C CA . THR A 1 138 ? 7.321 -6.849 10.647 1.00 98.19 138 THR A CA 1
ATOM 1126 C C . THR A 1 138 ? 8.644 -6.101 10.703 1.00 98.19 138 THR A C 1
ATOM 1128 O O . THR A 1 138 ? 9.515 -6.464 11.495 1.00 98.19 138 THR A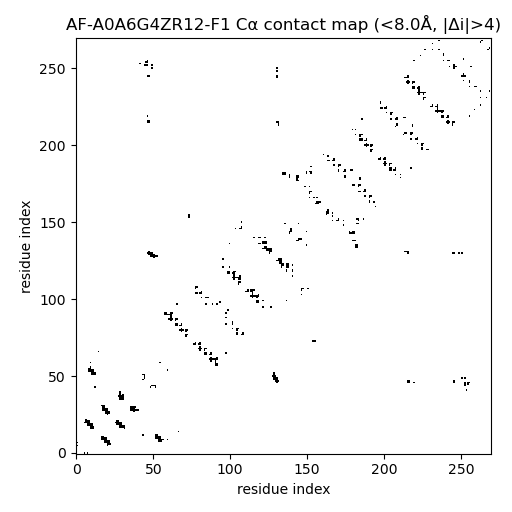 O 1
ATOM 1131 N N . ASP A 1 139 ? 8.812 -5.060 9.891 1.00 98.56 139 ASP A N 1
ATOM 1132 C CA . ASP A 1 139 ? 10.063 -4.311 9.829 1.00 98.56 139 ASP A CA 1
ATOM 1133 C C . ASP A 1 139 ? 10.350 -3.601 11.154 1.00 98.56 139 ASP A C 1
ATOM 1135 O O . ASP A 1 139 ? 11.493 -3.611 11.614 1.00 98.56 139 ASP A O 1
ATOM 1139 N N . TYR A 1 140 ? 9.325 -3.053 11.815 1.00 98.56 140 TYR A N 1
ATOM 1140 C CA . TYR A 1 140 ? 9.474 -2.489 13.156 1.00 98.56 140 TYR A CA 1
ATOM 1141 C C . TYR A 1 140 ? 9.908 -3.549 14.174 1.00 98.56 140 TYR A C 1
ATOM 1143 O O . TYR A 1 140 ? 10.914 -3.390 14.866 1.00 98.56 140 TYR A O 1
ATOM 1151 N N . LEU A 1 141 ? 9.165 -4.658 14.252 1.00 98.31 141 LEU A N 1
ATOM 1152 C CA . LEU A 1 141 ? 9.375 -5.704 15.257 1.00 98.31 141 LEU A CA 1
ATOM 1153 C C . LEU A 1 141 ? 10.700 -6.454 15.068 1.00 98.31 141 LEU A C 1
ATOM 1155 O O . LEU A 1 141 ? 11.255 -6.962 16.040 1.00 98.31 141 LEU A O 1
ATOM 1159 N N . ASN A 1 142 ? 11.222 -6.510 13.841 1.00 98.31 142 ASN A N 1
ATOM 1160 C CA . ASN A 1 142 ? 12.538 -7.075 13.536 1.00 98.31 142 ASN A CA 1
ATOM 1161 C C . ASN A 1 142 ? 13.686 -6.062 13.711 1.00 98.31 142 ASN A C 1
ATOM 1163 O O . ASN A 1 142 ? 14.842 -6.403 13.467 1.00 98.31 142 ASN A O 1
ATOM 1167 N N . GLY A 1 143 ? 13.399 -4.818 14.109 1.00 98.19 143 GLY A N 1
ATOM 1168 C CA . GLY A 1 143 ? 14.409 -3.768 14.257 1.00 98.19 143 GLY A CA 1
ATOM 1169 C C . GLY A 1 143 ? 14.982 -3.272 12.926 1.00 98.19 143 GLY A C 1
ATOM 1170 O O . GLY A 1 143 ? 16.039 -2.643 12.903 1.00 98.19 143 GLY A O 1
ATOM 1171 N N . HIS A 1 144 ? 14.299 -3.537 11.810 1.00 98.50 144 HIS A N 1
ATOM 1172 C CA . HIS A 1 144 ? 14.670 -3.003 10.504 1.00 98.50 144 HIS A CA 1
ATOM 1173 C C . HIS A 1 144 ? 14.300 -1.529 10.356 1.00 98.50 144 HIS A C 1
ATOM 1175 O O . HIS A 1 144 ? 14.751 -0.919 9.398 1.00 98.50 144 HIS A O 1
ATOM 1181 N N . VAL A 1 145 ? 13.516 -0.950 11.270 1.00 98.56 145 VAL A N 1
ATOM 1182 C CA . VAL A 1 145 ? 13.182 0.480 11.312 1.00 98.56 145 VAL A CA 1
ATOM 1183 C C . VAL A 1 145 ? 12.793 0.902 12.737 1.00 98.56 145 VAL A C 1
ATOM 1185 O O . VAL A 1 145 ? 12.304 0.082 13.511 1.00 98.56 145 VAL A O 1
ATOM 1188 N N . SER A 1 146 ? 12.983 2.177 13.096 1.00 98.25 146 SER A N 1
ATOM 1189 C CA . SER A 1 146 ? 12.417 2.756 14.327 1.00 98.25 146 SER A CA 1
ATOM 1190 C C . SER A 1 146 ? 11.032 3.373 14.104 1.00 98.25 146 SER A C 1
ATOM 1192 O O . SER A 1 146 ? 10.592 3.547 12.968 1.00 98.25 146 SER A O 1
ATOM 1194 N N . ALA A 1 147 ? 10.349 3.761 15.184 1.00 97.00 147 ALA A N 1
ATOM 1195 C CA . ALA A 1 147 ? 9.065 4.455 15.091 1.00 97.00 147 ALA A CA 1
ATOM 1196 C C . ALA A 1 147 ? 9.195 5.771 14.296 1.00 97.00 147 ALA A C 1
ATOM 1198 O O . ALA A 1 147 ? 8.430 6.025 13.370 1.00 97.00 147 ALA A O 1
ATOM 1199 N N . GLU A 1 148 ? 10.239 6.555 14.564 1.00 95.12 148 GLU A N 1
ATOM 1200 C CA . GLU A 1 148 ? 10.542 7.796 13.837 1.00 95.12 148 GLU A CA 1
ATOM 1201 C C . GLU A 1 148 ? 10.866 7.517 12.361 1.00 95.12 148 GLU A C 1
ATOM 1203 O O . GLU A 1 148 ? 10.523 8.289 11.464 1.00 95.12 148 GLU A O 1
ATOM 1208 N N . GLY A 1 149 ? 11.501 6.376 12.078 1.00 96.62 149 GLY A N 1
ATOM 1209 C CA . GLY A 1 149 ? 11.757 5.948 10.709 1.00 96.62 149 GLY A CA 1
ATOM 1210 C C . GLY A 1 149 ? 10.477 5.676 9.922 1.00 96.62 149 GLY A C 1
ATOM 1211 O O . GLY A 1 149 ? 10.365 6.083 8.767 1.00 96.62 149 GLY A O 1
ATOM 1212 N N . ILE A 1 150 ? 9.475 5.072 10.561 1.00 96.94 150 ILE A N 1
ATOM 1213 C CA . ILE A 1 150 ? 8.166 4.839 9.943 1.00 96.94 150 ILE A CA 1
ATOM 1214 C C . ILE A 1 150 ? 7.463 6.164 9.632 1.00 96.94 150 ILE A C 1
ATOM 1216 O O . ILE A 1 150 ? 6.880 6.293 8.557 1.00 96.94 150 ILE A O 1
ATOM 1220 N N . GLN A 1 151 ? 7.568 7.185 10.490 1.00 94.25 151 GLN A N 1
ATOM 1221 C CA . GLN A 1 151 ? 6.982 8.507 10.208 1.00 94.25 151 GLN A CA 1
ATOM 1222 C C . GLN A 1 151 ? 7.483 9.101 8.882 1.00 94.25 151 GLN A C 1
ATOM 1224 O O . GLN A 1 151 ? 6.723 9.769 8.184 1.00 94.25 151 GLN A O 1
ATOM 1229 N N . THR A 1 152 ? 8.724 8.799 8.481 1.00 94.44 152 THR A N 1
ATOM 1230 C CA . THR A 1 152 ? 9.302 9.279 7.211 1.00 94.44 152 THR A CA 1
ATOM 1231 C C . THR A 1 152 ? 8.517 8.769 5.992 1.00 94.44 152 THR A C 1
ATOM 1233 O O . THR A 1 152 ? 8.344 9.490 5.008 1.00 94.44 152 THR A O 1
ATOM 1236 N N . VAL A 1 153 ? 7.977 7.545 6.054 1.00 94.31 153 VAL A N 1
ATOM 1237 C CA . VAL A 1 153 ? 7.116 6.975 4.998 1.00 94.31 153 VAL A CA 1
ATOM 1238 C C . VAL A 1 153 ? 5.803 7.747 4.873 1.00 94.31 153 VAL A C 1
ATOM 1240 O O . VAL A 1 153 ? 5.315 7.943 3.759 1.00 94.31 153 VAL A O 1
ATOM 1243 N N . PHE A 1 154 ? 5.278 8.252 5.989 1.00 91.19 154 PHE A N 1
ATOM 1244 C CA . PHE A 1 154 ? 4.028 9.011 6.052 1.00 91.19 154 PHE A CA 1
ATOM 1245 C C . PHE A 1 154 ? 4.204 10.522 5.876 1.00 91.19 154 PHE A C 1
ATOM 1247 O O . PHE A 1 154 ? 3.215 11.251 5.926 1.00 91.19 154 PHE A O 1
ATOM 1254 N N . MET A 1 155 ? 5.429 11.007 5.639 1.00 89.81 155 MET A N 1
ATOM 1255 C CA . MET A 1 155 ? 5.642 12.421 5.341 1.00 89.81 155 MET A CA 1
ATOM 1256 C C . MET A 1 155 ? 4.776 12.846 4.146 1.00 89.81 155 MET A C 1
ATOM 1258 O O . MET A 1 155 ? 4.818 12.171 3.102 1.00 89.81 155 MET A O 1
ATOM 1262 N N . PRO A 1 156 ? 4.013 13.947 4.286 1.00 85.25 156 PRO A N 1
ATOM 1263 C CA . PRO A 1 156 ? 3.167 14.443 3.219 1.00 85.25 156 PRO A CA 1
ATOM 1264 C C . PRO A 1 156 ? 4.029 14.903 2.046 1.00 85.25 156 PRO A C 1
ATOM 1266 O O . PRO A 1 156 ? 5.097 15.495 2.218 1.00 85.25 156 PRO A O 1
ATOM 1269 N N . VAL A 1 157 ? 3.539 14.609 0.850 1.00 84.75 157 VAL A N 1
ATOM 1270 C CA . VAL A 1 157 ? 4.088 15.062 -0.425 1.00 84.75 157 VAL A CA 1
ATOM 1271 C C . VAL A 1 157 ? 2.936 15.757 -1.125 1.00 84.75 157 VAL A C 1
ATOM 1273 O O . VAL A 1 157 ? 1.870 15.164 -1.281 1.00 84.75 157 VAL A O 1
ATOM 1276 N N . ASP A 1 158 ? 3.127 17.024 -1.465 1.00 84.19 158 ASP A N 1
ATOM 1277 C CA . ASP A 1 158 ? 2.220 17.730 -2.365 1.00 84.19 158 ASP A CA 1
ATOM 1278 C C . ASP A 1 158 ? 2.634 17.462 -3.823 1.00 84.19 158 ASP A C 1
ATOM 1280 O O . ASP A 1 158 ? 3.607 16.763 -4.098 1.00 84.19 158 ASP A O 1
ATOM 1284 N N . GLU A 1 159 ? 1.916 18.021 -4.791 1.00 78.19 159 GLU A N 1
ATOM 1285 C CA . GLU A 1 159 ? 2.236 17.824 -6.213 1.00 78.19 159 GLU A CA 1
ATOM 1286 C C . GLU A 1 159 ? 3.472 18.620 -6.680 1.00 78.19 159 GLU A C 1
ATOM 1288 O O . GLU A 1 159 ? 3.762 18.692 -7.876 1.00 78.19 159 GLU A O 1
ATOM 1293 N N . THR A 1 160 ? 4.228 19.233 -5.763 1.00 90.19 160 THR A N 1
ATOM 1294 C CA . THR A 1 160 ? 5.440 19.972 -6.109 1.00 90.19 160 THR A CA 1
ATOM 1295 C C . THR A 1 160 ? 6.664 19.066 -6.121 1.00 90.19 160 THR A C 1
ATOM 1297 O O . THR A 1 160 ? 6.878 18.191 -5.281 1.00 90.19 160 THR A O 1
ATOM 1300 N N . ARG A 1 161 ? 7.561 19.343 -7.067 1.00 93.00 161 ARG A N 1
ATOM 1301 C CA . ARG A 1 161 ? 8.869 18.689 -7.141 1.00 93.00 161 ARG A CA 1
ATOM 1302 C C . ARG A 1 161 ? 9.682 18.844 -5.848 1.00 93.00 161 ARG A C 1
ATOM 1304 O O . ARG A 1 161 ? 10.458 17.953 -5.509 1.00 93.00 161 ARG A O 1
ATOM 1311 N N . GLU A 1 162 ? 9.536 19.969 -5.153 1.00 94.56 162 GLU A N 1
ATOM 1312 C CA . GLU A 1 162 ? 10.284 20.275 -3.932 1.00 94.56 162 GLU A CA 1
ATOM 1313 C C . GLU A 1 162 ? 9.917 19.327 -2.785 1.00 94.56 162 GLU A C 1
ATOM 1315 O O . GLU A 1 162 ? 10.812 18.775 -2.139 1.00 94.56 162 GLU A O 1
ATOM 1320 N N . SER A 1 163 ? 8.624 19.068 -2.568 1.00 93.31 163 SER A N 1
ATOM 1321 C CA . SER A 1 163 ? 8.182 18.163 -1.504 1.00 93.31 163 SER A CA 1
ATOM 1322 C C . SER A 1 163 ? 8.623 16.715 -1.758 1.00 93.31 163 SER A C 1
ATOM 1324 O O . SER A 1 163 ? 9.077 16.039 -0.827 1.00 93.31 163 SER A O 1
ATOM 1326 N N . ILE A 1 164 ? 8.613 16.270 -3.023 1.00 94.94 164 ILE A N 1
ATOM 1327 C CA . ILE A 1 164 ? 9.124 14.952 -3.431 1.00 94.94 164 ILE A CA 1
ATOM 1328 C C . ILE A 1 164 ? 10.620 14.837 -3.113 1.00 94.94 164 ILE A C 1
ATOM 1330 O O . ILE A 1 164 ? 11.051 13.847 -2.517 1.00 94.94 164 ILE A O 1
ATOM 1334 N N . ILE A 1 165 ? 11.420 15.851 -3.467 1.00 95.94 165 ILE A N 1
ATOM 1335 C CA . ILE A 1 165 ? 12.868 15.867 -3.196 1.00 95.94 165 ILE A CA 1
ATOM 1336 C C . ILE A 1 165 ? 13.139 15.853 -1.688 1.00 95.94 165 ILE A C 1
ATOM 1338 O O . ILE A 1 165 ? 13.972 15.075 -1.222 1.00 95.94 165 ILE A O 1
ATOM 1342 N N . LYS A 1 166 ? 12.398 16.649 -0.911 1.00 95.44 166 LYS A N 1
ATOM 1343 C CA . LYS A 1 166 ? 12.530 16.684 0.549 1.00 95.44 166 LYS A CA 1
ATOM 1344 C C . LYS A 1 166 ? 12.273 15.310 1.173 1.00 95.44 166 LYS A C 1
ATOM 1346 O O . LYS A 1 166 ? 13.097 14.838 1.957 1.00 95.44 166 LYS A O 1
ATOM 1351 N N . LYS A 1 167 ? 11.172 14.639 0.806 1.00 95.44 167 LYS A N 1
ATOM 1352 C CA . LYS A 1 167 ? 10.883 13.277 1.290 1.00 95.44 167 LYS A CA 1
ATOM 1353 C C . LYS A 1 167 ? 11.953 12.285 0.838 1.00 95.44 167 LYS A C 1
ATOM 1355 O O . LYS A 1 167 ? 12.408 11.470 1.637 1.00 95.44 167 LYS A O 1
ATOM 1360 N N . GLN A 1 168 ? 12.392 12.377 -0.417 1.00 97.00 168 GLN A N 1
ATOM 1361 C CA . GLN A 1 168 ? 13.456 11.537 -0.957 1.00 97.00 168 GLN A CA 1
ATOM 1362 C C . GLN A 1 168 ? 14.753 11.653 -0.135 1.00 97.00 168 GLN A C 1
ATOM 1364 O O . GLN A 1 168 ? 15.396 10.640 0.143 1.00 97.00 168 GLN A O 1
ATOM 1369 N N . ASP A 1 169 ? 15.149 12.858 0.270 1.00 97.56 169 ASP A N 1
ATOM 1370 C CA . ASP A 1 169 ? 16.380 13.059 1.035 1.00 97.56 169 ASP A CA 1
ATOM 1371 C C . ASP A 1 169 ? 16.279 12.529 2.470 1.00 97.56 169 ASP A C 1
ATOM 1373 O O . ASP A 1 169 ? 17.232 11.911 2.957 1.00 97.56 169 ASP A O 1
ATOM 1377 N N . GLU A 1 170 ? 15.121 12.668 3.120 1.00 97.81 170 GLU A N 1
ATOM 1378 C CA . GLU A 1 170 ? 14.875 12.036 4.422 1.00 97.81 170 GLU A CA 1
ATOM 1379 C C . GLU A 1 170 ? 14.875 10.505 4.325 1.00 97.81 170 GLU A C 1
ATOM 1381 O O . GLU A 1 170 ? 15.526 9.835 5.131 1.00 97.81 170 GLU A O 1
ATOM 1386 N N . LEU A 1 171 ? 14.273 9.934 3.277 1.00 98.25 171 LEU A N 1
ATOM 1387 C CA . LEU A 1 171 ? 14.319 8.491 3.020 1.00 98.25 171 LEU A CA 1
ATOM 1388 C C . LEU A 1 171 ? 15.752 7.994 2.783 1.00 98.25 171 LEU A C 1
ATOM 1390 O O . LEU A 1 171 ? 16.146 6.974 3.342 1.00 98.25 171 LEU A O 1
ATOM 1394 N N . LYS A 1 172 ? 16.587 8.723 2.031 1.00 98.38 172 LYS A N 1
ATOM 1395 C CA . LYS A 1 172 ? 18.007 8.356 1.857 1.00 98.38 172 LYS A CA 1
ATOM 1396 C C . LYS A 1 172 ? 18.761 8.353 3.186 1.00 98.38 172 LYS A C 1
ATOM 1398 O O . LYS A 1 172 ? 19.546 7.439 3.442 1.00 98.38 172 LYS A O 1
ATOM 1403 N N . LYS A 1 173 ? 18.556 9.364 4.040 1.00 98.25 173 LYS A N 1
ATOM 1404 C CA . LYS A 1 173 ? 19.168 9.413 5.382 1.00 98.25 173 LYS A CA 1
ATOM 1405 C C . LYS A 1 173 ? 18.678 8.258 6.253 1.00 98.25 173 LYS A C 1
ATOM 1407 O O . LYS A 1 173 ? 19.467 7.670 6.993 1.00 98.25 173 LYS A O 1
ATOM 1412 N N . LEU A 1 174 ? 17.393 7.924 6.159 1.00 98.38 174 LEU A N 1
ATOM 1413 C CA . LEU A 1 174 ? 16.794 6.805 6.872 1.00 98.38 174 LEU A CA 1
ATOM 1414 C C . LEU A 1 174 ? 17.417 5.472 6.450 1.00 98.38 174 LEU A C 1
ATOM 1416 O O . LEU A 1 174 ? 17.896 4.730 7.304 1.00 98.38 174 LEU A O 1
ATOM 1420 N N . LEU A 1 175 ? 17.484 5.201 5.148 1.00 98.44 175 LEU A N 1
ATOM 1421 C CA . LEU A 1 175 ? 17.951 3.923 4.607 1.00 98.44 175 LEU A CA 1
ATOM 1422 C C . LEU A 1 175 ? 19.455 3.688 4.788 1.00 98.44 175 LEU A C 1
ATOM 1424 O O . LEU A 1 175 ? 19.891 2.542 4.791 1.00 98.44 175 LEU A O 1
ATOM 1428 N N . LYS A 1 176 ? 20.253 4.735 5.036 1.00 98.19 176 LYS A N 1
ATOM 1429 C CA . LYS A 1 176 ? 21.638 4.563 5.516 1.00 98.19 176 LYS A CA 1
ATOM 1430 C C . LYS A 1 176 ? 21.703 3.872 6.881 1.00 98.19 176 LYS A C 1
ATOM 1432 O O . LYS A 1 176 ? 22.647 3.138 7.142 1.00 98.19 176 LYS A O 1
ATOM 1437 N N . ARG A 1 177 ? 20.724 4.133 7.754 1.00 98.19 177 ARG A N 1
ATOM 1438 C CA . ARG A 1 177 ? 20.622 3.529 9.094 1.00 98.19 177 ARG A CA 1
ATOM 1439 C C . ARG A 1 177 ? 19.860 2.207 9.061 1.00 98.19 177 ARG A C 1
ATOM 1441 O O . ARG A 1 177 ? 20.192 1.288 9.797 1.00 98.19 177 ARG A O 1
ATOM 1448 N N . TYR A 1 178 ? 18.866 2.124 8.183 1.00 98.50 178 TYR A N 1
ATOM 1449 C CA . TYR A 1 178 ? 17.909 1.029 8.092 1.00 98.50 178 TYR A CA 1
ATOM 1450 C C . TYR A 1 178 ? 17.843 0.477 6.659 1.00 98.50 178 TYR A C 1
ATOM 1452 O O . TYR A 1 178 ? 16.833 0.641 5.973 1.00 98.50 178 TYR A O 1
ATOM 1460 N N . PRO A 1 179 ? 18.912 -0.178 6.169 1.00 98.19 179 PRO A N 1
ATOM 1461 C CA . PRO A 1 179 ? 19.023 -0.584 4.765 1.00 98.19 179 PRO A CA 1
ATOM 1462 C C . PRO A 1 179 ? 18.069 -1.715 4.358 1.00 98.19 179 PRO A C 1
ATOM 1464 O O . PRO A 1 179 ? 17.986 -2.031 3.176 1.00 98.19 179 PRO A O 1
ATOM 1467 N N . LYS A 1 180 ? 17.371 -2.330 5.322 1.00 98.19 180 LYS A N 1
ATOM 1468 C CA . LYS A 1 180 ? 16.386 -3.400 5.103 1.00 98.19 180 LYS A CA 1
ATOM 1469 C C . LYS A 1 180 ? 14.936 -2.951 5.307 1.00 98.19 180 LYS A C 1
ATOM 1471 O O . LYS A 1 180 ? 14.044 -3.790 5.289 1.00 98.19 180 LYS A O 1
ATOM 1476 N N . PHE A 1 181 ? 14.691 -1.658 5.538 1.00 98.56 181 PHE A N 1
ATOM 1477 C CA . PHE A 1 181 ? 13.333 -1.157 5.734 1.00 98.56 181 PHE A CA 1
ATOM 1478 C C . PHE A 1 181 ? 12.574 -1.121 4.403 1.00 98.56 181 PHE A C 1
ATOM 1480 O O . PHE A 1 181 ? 12.738 -0.185 3.615 1.00 98.56 181 PHE A O 1
ATOM 1487 N N . ARG A 1 182 ? 11.719 -2.119 4.163 1.00 98.56 182 ARG A N 1
ATOM 1488 C CA . ARG A 1 182 ? 10.989 -2.313 2.903 1.00 98.56 182 ARG A CA 1
ATOM 1489 C C . ARG A 1 182 ? 10.112 -1.111 2.579 1.00 98.56 182 ARG A C 1
ATOM 1491 O O . ARG A 1 182 ? 10.229 -0.545 1.492 1.00 98.56 182 ARG A O 1
ATOM 1498 N N . GLY A 1 183 ? 9.330 -0.634 3.550 1.00 97.75 183 GLY A N 1
ATOM 1499 C CA . GLY A 1 183 ? 8.486 0.555 3.375 1.00 97.75 183 GLY A CA 1
ATOM 1500 C C . GLY A 1 183 ? 9.276 1.793 2.926 1.00 97.75 183 GLY A C 1
ATOM 1501 O O . GLY A 1 183 ? 8.857 2.505 2.014 1.00 97.75 183 GLY A O 1
ATOM 1502 N N . GLY A 1 184 ? 10.458 2.024 3.506 1.00 98.19 184 GLY A N 1
ATOM 1503 C CA . GLY A 1 184 ? 11.334 3.133 3.122 1.00 98.19 184 GLY A CA 1
ATOM 1504 C C . GLY A 1 184 ? 11.942 2.973 1.725 1.00 98.19 184 GLY A C 1
ATOM 1505 O O . GLY A 1 184 ? 11.982 3.940 0.964 1.00 98.19 184 GLY A O 1
ATOM 1506 N N . ILE A 1 185 ? 12.383 1.761 1.371 1.00 98.75 185 ILE A N 1
ATOM 1507 C CA . ILE A 1 185 ? 12.949 1.441 0.050 1.00 98.75 185 ILE A CA 1
ATOM 1508 C C . ILE A 1 185 ? 11.897 1.659 -1.041 1.00 98.75 185 ILE A C 1
ATOM 1510 O O . ILE A 1 185 ? 12.163 2.365 -2.015 1.00 98.75 185 ILE A O 1
ATOM 1514 N N . LEU A 1 186 ? 10.682 1.131 -0.856 1.00 98.38 186 LEU A N 1
ATOM 1515 C CA . LEU A 1 186 ? 9.598 1.282 -1.827 1.00 98.38 186 LEU A CA 1
ATOM 1516 C C . LEU A 1 186 ? 9.210 2.754 -2.021 1.00 98.38 186 LEU A C 1
ATOM 1518 O O . LEU A 1 186 ? 9.104 3.219 -3.155 1.00 98.38 186 LEU A O 1
ATOM 1522 N N . GLN A 1 187 ? 9.062 3.523 -0.937 1.00 97.88 187 GLN A N 1
ATOM 1523 C CA . GLN A 1 187 ? 8.766 4.956 -1.045 1.00 97.88 187 GLN A CA 1
ATOM 1524 C C . GLN A 1 187 ? 9.890 5.737 -1.735 1.00 97.88 187 GLN A C 1
ATOM 1526 O O . GLN A 1 187 ? 9.619 6.668 -2.497 1.00 97.88 187 GLN A O 1
ATOM 1531 N N . LEU A 1 188 ? 11.154 5.354 -1.519 1.00 98.44 188 LEU A N 1
ATOM 1532 C CA . LEU A 1 188 ? 12.279 5.973 -2.213 1.00 98.44 188 LEU A CA 1
ATOM 1533 C C . LEU A 1 188 ? 12.222 5.673 -3.718 1.00 98.44 188 LEU A C 1
ATOM 1535 O O . LEU A 1 188 ? 12.368 6.598 -4.518 1.00 98.44 188 LEU A O 1
ATOM 1539 N N . ALA A 1 189 ? 11.956 4.424 -4.109 1.00 98.50 189 ALA A N 1
ATOM 1540 C CA . ALA A 1 189 ? 11.768 4.050 -5.510 1.00 98.50 189 ALA A CA 1
ATOM 1541 C C . ALA A 1 189 ? 10.619 4.832 -6.166 1.00 98.50 189 ALA A C 1
ATOM 1543 O O . ALA A 1 189 ? 10.816 5.427 -7.225 1.00 98.50 189 ALA A O 1
ATOM 1544 N N . ILE A 1 190 ? 9.458 4.912 -5.508 1.00 96.94 190 ILE A N 1
ATOM 1545 C CA . ILE A 1 190 ? 8.299 5.675 -5.997 1.00 96.94 190 ILE A CA 1
ATOM 1546 C C . ILE A 1 190 ? 8.664 7.151 -6.193 1.00 96.94 190 ILE A C 1
ATOM 1548 O O . ILE A 1 190 ? 8.349 7.717 -7.237 1.00 96.94 190 ILE A O 1
ATOM 1552 N N . SER A 1 191 ? 9.402 7.762 -5.257 1.00 96.69 191 SER A N 1
ATOM 1553 C CA . SER A 1 191 ? 9.848 9.157 -5.409 1.00 96.69 191 SER A CA 1
ATOM 1554 C C . SER A 1 191 ? 10.742 9.363 -6.641 1.00 96.69 191 SER A C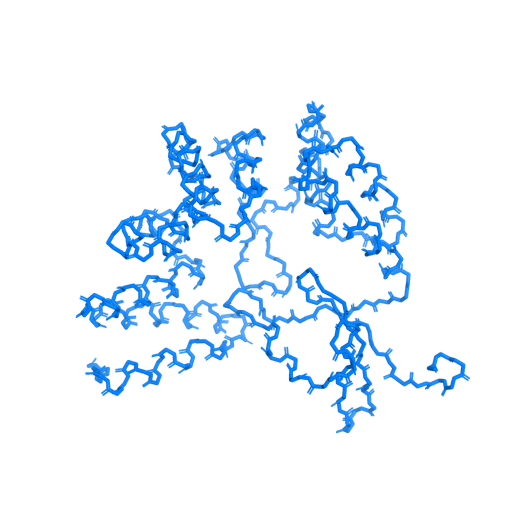 1
ATOM 1556 O O . SER A 1 191 ? 10.676 10.404 -7.291 1.00 96.69 191 SER A O 1
ATOM 1558 N N . TYR A 1 192 ? 11.566 8.372 -7.006 1.00 97.94 192 TYR A N 1
ATOM 1559 C CA . TYR A 1 192 ? 12.352 8.426 -8.238 1.00 97.94 192 TYR A CA 1
ATOM 1560 C C . TYR A 1 192 ? 11.466 8.303 -9.481 1.00 97.94 192 TYR A C 1
ATOM 1562 O O . TYR A 1 192 ? 11.664 9.062 -10.430 1.00 97.94 192 TYR A O 1
ATOM 1570 N N . LEU A 1 193 ? 10.469 7.414 -9.466 1.00 96.50 193 LEU A N 1
ATOM 1571 C CA . LEU A 1 193 ? 9.509 7.269 -10.565 1.00 96.50 193 LEU A CA 1
ATOM 1572 C C . LEU A 1 193 ? 8.697 8.551 -10.791 1.00 96.50 193 LEU A C 1
ATOM 1574 O O . LEU A 1 193 ? 8.581 9.000 -11.928 1.00 96.50 193 LEU A O 1
ATOM 1578 N N . GLN A 1 194 ? 8.233 9.204 -9.722 1.00 94.50 194 GLN A N 1
ATOM 1579 C CA . GLN A 1 194 ? 7.537 10.499 -9.796 1.00 94.50 194 GLN A CA 1
ATOM 1580 C C . GLN A 1 194 ? 8.395 11.606 -10.430 1.00 94.50 194 GLN A C 1
ATOM 1582 O O . GLN A 1 194 ? 7.867 12.547 -11.014 1.00 94.50 194 GLN A O 1
ATOM 1587 N N . LEU A 1 195 ? 9.724 11.491 -10.342 1.00 95.19 195 LEU A N 1
ATOM 1588 C CA . LEU A 1 195 ? 10.683 12.414 -10.953 1.00 95.19 195 LEU A CA 1
ATOM 1589 C C . LEU A 1 195 ? 11.187 11.939 -12.328 1.00 95.19 195 LEU A C 1
ATOM 1591 O O . LEU A 1 195 ? 12.166 12.493 -12.827 1.00 95.19 195 LEU A O 1
ATOM 1595 N N . ALA A 1 196 ? 10.562 10.914 -12.921 1.00 95.81 196 ALA A N 1
ATOM 1596 C CA . ALA A 1 196 ? 10.976 10.272 -14.173 1.00 95.81 196 ALA A CA 1
ATOM 1597 C C . ALA A 1 196 ? 12.433 9.753 -14.161 1.00 95.81 196 ALA A C 1
ATOM 1599 O O . ALA A 1 196 ? 13.116 9.705 -15.184 1.00 95.81 196 ALA A O 1
ATOM 1600 N N . ARG A 1 197 ? 12.932 9.347 -12.987 1.00 97.12 197 ARG A N 1
ATOM 1601 C CA . ARG A 1 197 ? 14.294 8.830 -12.770 1.00 97.12 197 ARG A CA 1
ATOM 1602 C C . ARG A 1 197 ? 14.298 7.303 -12.724 1.00 97.12 197 ARG A C 1
ATOM 1604 O O . ARG A 1 197 ? 14.561 6.687 -11.692 1.00 97.12 197 ARG A O 1
ATOM 1611 N N . ALA A 1 198 ? 13.981 6.692 -13.864 1.00 97.44 198 ALA A N 1
ATOM 1612 C CA . ALA A 1 198 ? 13.803 5.244 -13.990 1.00 97.44 198 ALA A CA 1
ATOM 1613 C C . ALA A 1 198 ? 15.068 4.429 -13.643 1.00 97.44 198 ALA A C 1
ATOM 1615 O O . ALA A 1 198 ? 14.965 3.336 -13.094 1.00 97.44 198 ALA A O 1
ATOM 1616 N N . GLY A 1 199 ? 16.272 4.944 -13.928 1.00 97.88 199 GLY A N 1
ATOM 1617 C CA . GLY A 1 199 ? 17.524 4.231 -13.631 1.00 97.88 199 GLY A CA 1
ATOM 1618 C C . GLY A 1 199 ? 17.777 4.071 -12.129 1.00 97.88 199 GLY A C 1
ATOM 1619 O O . GLY A 1 199 ? 18.149 2.998 -11.656 1.00 97.88 199 GLY A O 1
ATOM 1620 N N . GLU A 1 200 ? 17.538 5.130 -11.363 1.00 98.50 200 GLU A N 1
ATOM 1621 C CA . GLU A 1 200 ? 17.646 5.122 -9.910 1.00 98.50 200 GLU A CA 1
ATOM 1622 C C . GLU A 1 200 ? 16.522 4.307 -9.276 1.00 98.50 200 GLU A C 1
ATOM 1624 O O . GLU A 1 200 ? 16.793 3.517 -8.372 1.00 98.50 200 GLU A O 1
ATOM 1629 N N . ALA A 1 201 ? 15.292 4.434 -9.786 1.00 98.56 201 ALA A N 1
ATOM 1630 C CA . ALA A 1 201 ? 14.177 3.603 -9.349 1.00 98.56 201 ALA A CA 1
ATOM 1631 C C . ALA A 1 201 ? 14.486 2.108 -9.521 1.00 98.56 201 ALA A C 1
ATOM 1633 O O . ALA A 1 201 ? 14.316 1.356 -8.567 1.00 98.56 201 ALA A O 1
ATOM 1634 N N . LEU A 1 202 ? 15.029 1.694 -10.677 1.00 98.69 202 LEU A N 1
ATOM 1635 C CA . LEU A 1 202 ? 15.424 0.303 -10.937 1.00 98.69 202 LEU A CA 1
ATOM 1636 C C . LEU A 1 202 ? 16.386 -0.223 -9.868 1.00 98.69 202 LEU A C 1
ATOM 1638 O O . LEU A 1 202 ? 16.179 -1.306 -9.327 1.00 98.69 202 LEU A O 1
ATOM 1642 N N . LYS A 1 203 ? 17.418 0.559 -9.529 1.00 98.44 203 LYS A N 1
ATOM 1643 C CA . LYS A 1 203 ? 18.404 0.175 -8.511 1.00 98.44 203 LYS A CA 1
ATOM 1644 C C . LYS A 1 203 ? 17.754 -0.036 -7.141 1.00 98.44 203 LYS A C 1
ATOM 1646 O O . LYS A 1 203 ? 18.055 -1.018 -6.470 1.00 98.44 203 LYS A O 1
ATOM 1651 N N . ILE A 1 204 ? 16.879 0.880 -6.727 1.00 98.75 204 ILE A N 1
ATOM 1652 C CA . ILE A 1 204 ? 16.213 0.811 -5.418 1.00 98.75 204 ILE A CA 1
ATOM 1653 C C . ILE A 1 204 ? 15.174 -0.321 -5.376 1.00 98.75 204 ILE A C 1
ATOM 1655 O O . ILE A 1 204 ? 15.096 -1.033 -4.380 1.00 98.75 204 ILE A O 1
ATOM 1659 N N . LEU A 1 205 ? 14.420 -0.540 -6.455 1.00 98.81 205 LEU A N 1
ATOM 1660 C CA . LEU A 1 205 ? 13.480 -1.661 -6.558 1.00 98.81 205 LEU A CA 1
ATOM 1661 C C . LEU A 1 205 ? 14.201 -3.014 -6.550 1.00 98.81 205 LEU A C 1
ATOM 1663 O O . LEU A 1 205 ? 13.738 -3.937 -5.891 1.00 98.81 205 LEU A O 1
ATOM 1667 N N . THR A 1 206 ? 15.359 -3.116 -7.209 1.00 98.69 206 THR A N 1
ATOM 1668 C CA . THR A 1 206 ? 16.183 -4.339 -7.187 1.00 98.69 206 THR A CA 1
ATOM 1669 C C . THR A 1 206 ? 16.632 -4.662 -5.760 1.00 98.69 206 THR A C 1
ATOM 1671 O O . THR A 1 206 ? 16.531 -5.804 -5.329 1.00 98.69 206 THR A O 1
ATOM 1674 N N . GLN A 1 207 ? 17.036 -3.647 -4.985 1.00 98.44 207 GLN A N 1
ATOM 1675 C CA . GLN A 1 207 ? 17.355 -3.822 -3.565 1.00 98.44 207 GLN A CA 1
ATOM 1676 C C . GLN A 1 207 ? 16.147 -4.327 -2.758 1.00 98.44 207 GLN A C 1
ATOM 1678 O O . GLN A 1 207 ? 16.320 -5.148 -1.861 1.00 98.44 207 GLN A O 1
ATOM 1683 N N . TYR A 1 208 ? 14.931 -3.841 -3.039 1.00 98.69 208 TYR A N 1
ATOM 1684 C CA . TYR A 1 208 ? 13.731 -4.374 -2.385 1.00 98.69 208 TYR A CA 1
ATOM 1685 C C . TYR A 1 208 ? 13.537 -5.849 -2.739 1.00 98.69 208 TYR A C 1
ATOM 1687 O O . TYR A 1 208 ? 13.364 -6.666 -1.841 1.00 98.69 208 TYR A O 1
ATOM 1695 N N . HIS A 1 209 ? 13.593 -6.188 -4.027 1.00 98.50 209 HIS A N 1
ATOM 1696 C CA . HIS A 1 209 ? 13.411 -7.553 -4.522 1.00 98.50 209 HIS A CA 1
ATOM 1697 C C . HIS A 1 209 ? 14.393 -8.549 -3.883 1.00 98.50 209 HIS A C 1
ATOM 1699 O O . HIS A 1 209 ? 14.002 -9.653 -3.520 1.00 98.50 209 HIS A O 1
ATOM 1705 N N . GLU A 1 210 ? 15.649 -8.151 -3.659 1.00 98.31 210 GLU A N 1
ATOM 1706 C CA . GLU A 1 210 ? 16.638 -8.975 -2.943 1.00 98.31 2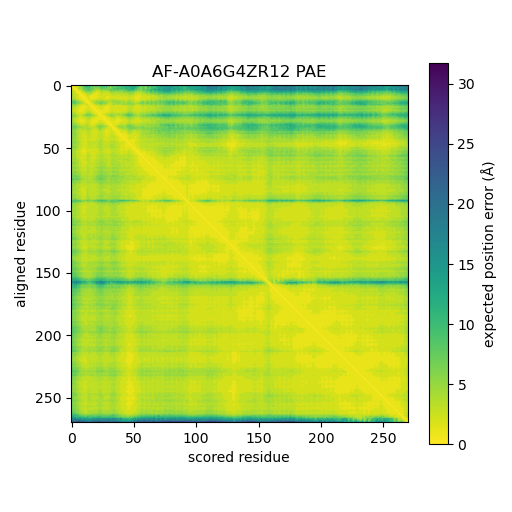10 GLU A CA 1
ATOM 1707 C C . GLU A 1 210 ? 16.241 -9.280 -1.485 1.00 98.31 210 GLU A C 1
ATOM 1709 O O . GLU A 1 210 ? 16.656 -10.297 -0.927 1.00 98.31 210 GLU A O 1
ATOM 1714 N N . ILE A 1 211 ? 15.461 -8.400 -0.849 1.00 97.94 211 ILE A N 1
ATOM 1715 C CA . ILE A 1 211 ? 14.963 -8.577 0.522 1.00 97.94 211 ILE A CA 1
ATOM 1716 C C . ILE A 1 211 ? 13.672 -9.398 0.525 1.00 97.94 211 ILE A C 1
ATOM 1718 O O . ILE A 1 211 ? 13.496 -10.258 1.388 1.00 97.94 211 ILE A O 1
ATOM 1722 N N . ASP A 1 212 ? 12.765 -9.102 -0.403 1.00 97.75 212 ASP A N 1
ATOM 1723 C CA . ASP A 1 212 ? 11.433 -9.691 -0.479 1.00 97.75 212 ASP A CA 1
ATOM 1724 C C . ASP A 1 212 ? 10.991 -9.851 -1.945 1.00 97.75 212 ASP A C 1
ATOM 1726 O O . ASP A 1 212 ? 10.378 -8.944 -2.517 1.00 97.75 212 ASP A O 1
ATOM 1730 N N . PRO A 1 213 ? 11.297 -11.003 -2.571 1.00 97.44 213 PRO A N 1
ATOM 1731 C CA . PRO A 1 213 ? 10.962 -11.267 -3.970 1.00 97.44 213 PRO A CA 1
ATOM 1732 C C . PRO A 1 213 ? 9.486 -11.647 -4.173 1.00 97.44 213 PRO A C 1
ATOM 1734 O O . PRO A 1 213 ? 9.086 -11.980 -5.285 1.00 97.44 213 PRO A O 1
ATOM 1737 N N . ASN A 1 214 ? 8.672 -11.652 -3.108 1.00 96.56 214 ASN A N 1
ATOM 1738 C CA . ASN A 1 214 ? 7.261 -12.044 -3.155 1.00 96.56 214 ASN A CA 1
ATOM 1739 C C . ASN A 1 214 ? 6.306 -10.844 -3.047 1.00 96.56 214 ASN A C 1
ATOM 1741 O O . ASN A 1 214 ? 5.106 -11.033 -2.833 1.00 96.56 214 ASN A O 1
ATOM 1745 N N . ASP A 1 215 ? 6.804 -9.613 -3.196 1.00 98.19 215 ASP A N 1
ATOM 1746 C CA . ASP A 1 215 ? 5.966 -8.417 -3.234 1.00 98.19 215 ASP A CA 1
ATOM 1747 C C . ASP A 1 215 ? 5.489 -8.134 -4.672 1.00 98.19 215 ASP A C 1
ATOM 1749 O O . ASP A 1 215 ? 6.270 -7.666 -5.506 1.00 98.19 215 ASP A O 1
ATOM 1753 N N . PRO A 1 216 ? 4.198 -8.349 -4.991 1.00 98.25 216 PRO A N 1
ATOM 1754 C CA . PRO A 1 216 ? 3.707 -8.223 -6.360 1.00 98.25 216 PRO A CA 1
ATOM 1755 C C . PRO A 1 216 ? 3.790 -6.782 -6.880 1.00 98.25 216 PRO A C 1
ATOM 1757 O O . PRO A 1 216 ? 3.877 -6.566 -8.089 1.00 98.25 216 PRO A O 1
ATOM 1760 N N . THR A 1 217 ? 3.766 -5.785 -5.989 1.00 98.25 217 THR A N 1
ATOM 1761 C CA . THR A 1 217 ? 3.856 -4.369 -6.364 1.00 98.25 217 THR A CA 1
ATOM 1762 C C . THR A 1 217 ? 5.262 -4.033 -6.844 1.00 98.25 217 THR A C 1
ATOM 1764 O O . THR A 1 217 ? 5.424 -3.296 -7.817 1.00 98.25 217 THR A O 1
ATOM 1767 N N . VAL A 1 218 ? 6.279 -4.587 -6.184 1.00 98.62 218 VAL A N 1
ATOM 1768 C CA . VAL A 1 218 ? 7.684 -4.389 -6.558 1.00 98.62 218 VAL A CA 1
ATOM 1769 C C . VAL A 1 218 ? 7.999 -5.088 -7.871 1.00 98.62 218 VAL A C 1
ATOM 1771 O O . VAL A 1 218 ? 8.556 -4.445 -8.759 1.00 98.62 218 VAL A O 1
ATOM 1774 N N . GLU A 1 219 ? 7.555 -6.335 -8.041 1.00 98.81 219 GLU A N 1
ATOM 1775 C CA . GLU A 1 219 ? 7.688 -7.070 -9.306 1.00 98.81 219 GLU A CA 1
ATOM 1776 C C . GLU A 1 219 ? 7.023 -6.314 -10.470 1.00 98.81 219 GLU A C 1
ATOM 1778 O O . GLU A 1 219 ? 7.608 -6.139 -11.540 1.00 98.81 219 GLU A O 1
ATOM 1783 N N . TYR A 1 220 ? 5.825 -5.764 -10.246 1.00 98.75 220 TYR A N 1
ATOM 1784 C CA . TYR A 1 220 ? 5.137 -4.939 -11.239 1.00 98.75 220 TYR A CA 1
ATOM 1785 C C . TYR A 1 220 ? 5.939 -3.689 -11.632 1.00 98.75 220 TYR A C 1
ATOM 1787 O O . TYR A 1 220 ? 6.106 -3.412 -12.824 1.00 98.75 220 TYR A O 1
ATOM 1795 N N . TYR A 1 221 ? 6.463 -2.936 -10.658 1.00 98.69 221 TYR A N 1
ATOM 1796 C CA . TYR A 1 221 ? 7.271 -1.753 -10.961 1.00 98.69 221 TYR A CA 1
ATOM 1797 C C . TYR A 1 221 ? 8.593 -2.109 -11.644 1.00 98.69 221 TYR A C 1
ATOM 1799 O O . TYR A 1 221 ? 8.988 -1.409 -12.576 1.00 98.69 221 TYR A O 1
ATOM 1807 N N . LEU A 1 222 ? 9.257 -3.195 -11.238 1.00 98.81 222 LEU A N 1
ATOM 1808 C CA . LEU A 1 222 ? 10.453 -3.694 -11.918 1.00 98.81 222 LEU A CA 1
ATOM 1809 C C . LEU A 1 222 ? 10.155 -4.033 -13.378 1.00 98.81 222 LEU A C 1
ATOM 1811 O O . LEU A 1 222 ? 10.887 -3.593 -14.265 1.00 98.81 222 LEU A O 1
ATOM 1815 N N . SER A 1 223 ? 9.041 -4.719 -13.643 1.00 98.62 223 SER A N 1
ATOM 1816 C CA . SER A 1 223 ? 8.624 -5.044 -15.005 1.00 98.62 223 SER A CA 1
ATOM 1817 C C . SER A 1 223 ? 8.430 -3.792 -15.867 1.00 98.62 223 SER A C 1
ATOM 1819 O O . SER A 1 223 ? 8.984 -3.716 -16.969 1.00 98.62 223 SER A O 1
ATOM 1821 N N . ILE A 1 224 ? 7.719 -2.778 -15.357 1.00 98.38 224 ILE A N 1
ATOM 1822 C CA . ILE A 1 224 ? 7.517 -1.505 -16.069 1.00 98.38 224 ILE A CA 1
ATOM 1823 C C . ILE A 1 224 ? 8.849 -0.815 -16.347 1.00 98.38 224 ILE A C 1
ATOM 1825 O O . ILE A 1 224 ? 9.123 -0.441 -17.486 1.00 98.38 224 ILE A O 1
ATOM 1829 N N . VAL A 1 225 ? 9.682 -0.653 -15.320 1.00 98.38 225 VAL A N 1
ATOM 1830 C CA . VAL A 1 225 ? 10.940 0.092 -15.434 1.00 98.38 225 VAL A CA 1
ATOM 1831 C C . VAL A 1 225 ? 11.911 -0.610 -16.384 1.00 98.38 225 VAL A C 1
ATOM 1833 O O . VAL A 1 225 ? 12.593 0.053 -17.166 1.00 98.38 225 VAL A O 1
ATOM 1836 N N . CYS A 1 226 ? 11.958 -1.944 -16.374 1.00 98.44 226 CYS A N 1
ATOM 1837 C CA . CYS A 1 226 ? 12.716 -2.719 -17.354 1.00 98.44 226 CYS A CA 1
ATOM 1838 C C . CYS A 1 226 ? 12.188 -2.498 -18.780 1.00 98.44 226 CYS A C 1
ATOM 1840 O O . CYS A 1 226 ? 12.986 -2.230 -19.678 1.00 98.44 226 CYS A O 1
ATOM 1842 N N . ALA A 1 227 ? 10.864 -2.510 -18.986 1.00 97.50 227 ALA A N 1
ATOM 1843 C CA . ALA A 1 227 ? 10.259 -2.250 -20.296 1.00 97.50 227 ALA A CA 1
ATOM 1844 C C . ALA A 1 227 ? 10.584 -0.845 -20.826 1.00 97.50 227 ALA A C 1
ATOM 1846 O O . ALA A 1 227 ? 10.963 -0.691 -21.985 1.00 97.50 227 ALA A O 1
ATOM 1847 N N . GLU A 1 228 ? 10.473 0.184 -19.980 1.00 96.31 228 GLU A N 1
ATOM 1848 C CA . GLU A 1 228 ? 10.804 1.576 -20.327 1.00 96.31 228 GLU A CA 1
ATOM 1849 C C . GLU A 1 228 ? 12.274 1.755 -20.715 1.00 96.31 228 GLU A C 1
ATOM 1851 O O . GLU A 1 228 ? 12.628 2.663 -21.466 1.00 96.31 228 GLU A O 1
ATOM 1856 N N . ARG A 1 229 ? 13.135 0.872 -20.208 1.00 96.31 229 ARG A N 1
ATOM 1857 C CA . ARG A 1 229 ? 14.568 0.843 -20.494 1.00 96.31 229 ARG A CA 1
ATOM 1858 C C . ARG A 1 229 ? 14.948 -0.170 -21.575 1.00 96.31 229 ARG A C 1
ATOM 1860 O O . ARG A 1 229 ? 16.140 -0.389 -21.776 1.00 96.31 229 ARG A O 1
ATOM 1867 N N . TYR A 1 230 ? 13.966 -0.740 -22.276 1.00 96.25 230 TYR A N 1
ATOM 1868 C CA . TYR A 1 230 ? 14.137 -1.726 -23.348 1.00 96.25 230 TYR A CA 1
ATOM 1869 C C . TYR A 1 230 ? 14.777 -3.058 -22.908 1.00 96.25 230 TYR A C 1
ATOM 1871 O O . TYR A 1 230 ? 15.208 -3.843 -23.751 1.00 96.25 230 TYR A O 1
ATOM 1879 N N . ASP A 1 231 ? 14.804 -3.353 -21.605 1.00 97.00 231 ASP A N 1
ATOM 1880 C CA . ASP A 1 231 ? 15.195 -4.663 -21.069 1.00 97.00 231 ASP A CA 1
ATOM 1881 C C . ASP A 1 231 ? 13.961 -5.579 -21.013 1.00 97.00 231 ASP A C 1
ATOM 1883 O O . ASP A 1 231 ? 13.384 -5.854 -19.957 1.00 97.00 231 ASP A O 1
ATOM 1887 N N . PHE A 1 232 ? 13.486 -5.982 -22.194 1.00 97.00 232 PHE A N 1
ATOM 1888 C CA . PHE A 1 232 ? 12.228 -6.720 -22.328 1.00 97.00 232 PHE A CA 1
ATOM 1889 C C . PHE A 1 232 ? 12.279 -8.120 -21.713 1.00 97.00 232 PHE A C 1
ATOM 1891 O O . PHE A 1 232 ? 11.259 -8.581 -21.209 1.00 97.00 232 PHE A O 1
ATOM 1898 N N . ASN A 1 233 ? 13.446 -8.769 -21.698 1.00 96.00 233 ASN A N 1
ATOM 1899 C CA . ASN A 1 233 ? 13.595 -10.099 -21.104 1.00 96.00 233 ASN A CA 1
ATOM 1900 C C . ASN A 1 233 ? 13.336 -10.044 -19.596 1.00 96.00 233 ASN A C 1
ATOM 1902 O O . ASN A 1 233 ? 12.449 -10.735 -19.102 1.00 96.00 233 ASN A O 1
ATOM 1906 N N . LYS A 1 234 ? 14.005 -9.131 -18.878 1.00 97.75 234 LYS A N 1
ATOM 1907 C CA . LYS A 1 234 ? 13.727 -8.937 -17.448 1.00 97.75 234 LYS A CA 1
ATOM 1908 C C . LYS A 1 234 ? 12.319 -8.425 -17.192 1.00 97.75 234 LYS A C 1
ATOM 1910 O O . LYS A 1 234 ? 11.701 -8.781 -16.196 1.00 97.75 234 LYS A O 1
ATOM 1915 N N . SER A 1 235 ? 11.794 -7.589 -18.088 1.00 98.31 235 SER A N 1
ATOM 1916 C CA . SER A 1 235 ? 10.414 -7.124 -17.972 1.00 98.31 235 SER A CA 1
ATOM 1917 C C . SER A 1 235 ? 9.418 -8.289 -17.970 1.00 98.31 235 SER A C 1
ATOM 1919 O O . SER A 1 235 ? 8.522 -8.313 -17.122 1.00 98.31 235 SER A O 1
ATOM 1921 N N . TRP A 1 236 ? 9.608 -9.271 -18.859 1.00 98.31 236 TRP A N 1
ATOM 1922 C CA . TRP A 1 236 ? 8.816 -10.500 -18.895 1.00 98.31 236 TRP A CA 1
ATOM 1923 C C . TRP A 1 236 ? 8.982 -11.342 -17.630 1.00 98.31 236 TRP A C 1
ATOM 1925 O O . TRP A 1 236 ? 7.973 -11.746 -17.056 1.00 98.31 236 TRP A O 1
ATOM 1935 N N . GLU A 1 237 ? 10.215 -11.540 -17.158 1.00 98.12 237 GLU A N 1
ATOM 1936 C CA . GLU A 1 237 ? 10.498 -12.285 -15.922 1.00 98.12 237 GLU A CA 1
ATOM 1937 C C . GLU A 1 237 ? 9.742 -11.694 -14.718 1.00 98.12 237 GLU A C 1
ATOM 1939 O O . GLU A 1 237 ? 8.987 -12.394 -14.036 1.00 98.12 237 GLU A O 1
ATOM 1944 N N . TYR A 1 238 ? 9.870 -10.382 -14.494 1.00 98.69 238 TYR A N 1
ATOM 1945 C CA . TYR A 1 238 ? 9.200 -9.702 -13.383 1.00 98.69 238 TYR A CA 1
ATOM 1946 C C . TYR A 1 238 ? 7.673 -9.649 -13.550 1.00 98.69 238 TYR A C 1
ATOM 1948 O O . TYR A 1 238 ? 6.937 -9.760 -12.569 1.00 98.69 238 TYR A O 1
ATOM 1956 N N . LEU A 1 239 ? 7.159 -9.536 -14.782 1.00 98.69 239 LEU A N 1
ATOM 1957 C CA . LEU A 1 239 ? 5.715 -9.615 -15.032 1.00 98.69 239 LEU A CA 1
ATOM 1958 C C . LEU A 1 239 ? 5.163 -10.996 -14.661 1.00 98.69 239 LEU A C 1
ATOM 1960 O O . LEU A 1 239 ? 4.162 -11.084 -13.951 1.00 98.69 239 LEU A O 1
ATOM 1964 N N . GLN A 1 240 ? 5.812 -12.068 -15.118 1.00 98.44 240 GLN A N 1
ATOM 1965 C CA . GLN A 1 240 ? 5.405 -13.441 -14.810 1.00 98.44 240 GLN A CA 1
ATOM 1966 C C . GLN A 1 240 ? 5.458 -13.713 -13.301 1.00 98.44 240 GLN A C 1
ATOM 1968 O O . GLN A 1 240 ? 4.569 -14.373 -12.759 1.00 98.44 240 GLN A O 1
ATOM 1973 N N . SER A 1 241 ? 6.466 -13.170 -12.613 1.00 98.56 241 SER A N 1
ATOM 1974 C CA . SER A 1 241 ? 6.574 -13.210 -11.152 1.00 98.56 241 SER A CA 1
ATOM 1975 C C . SER A 1 241 ? 5.371 -12.534 -10.478 1.00 98.56 241 SER A C 1
ATOM 1977 O O . SER A 1 241 ? 4.654 -13.177 -9.705 1.00 98.56 241 SER A O 1
ATOM 1979 N N . ALA A 1 242 ? 5.052 -11.287 -10.851 1.00 98.75 242 ALA A N 1
ATOM 1980 C CA . ALA A 1 242 ? 3.895 -10.556 -10.325 1.00 98.75 242 ALA A CA 1
ATOM 1981 C C . ALA A 1 242 ? 2.563 -11.291 -10.582 1.00 98.75 242 ALA A C 1
ATOM 1983 O O . ALA A 1 242 ? 1.709 -11.389 -9.695 1.00 98.75 242 ALA A O 1
ATOM 1984 N N . GLU A 1 243 ? 2.377 -11.840 -11.786 1.00 98.69 243 GLU A N 1
ATOM 1985 C CA . GLU A 1 243 ? 1.189 -12.619 -12.153 1.00 98.69 243 GLU A CA 1
ATOM 1986 C C . GLU A 1 243 ? 1.077 -13.905 -11.335 1.00 98.69 243 GLU A C 1
ATOM 1988 O O . GLU A 1 243 ? -0.008 -14.231 -10.858 1.00 98.69 243 GLU A O 1
ATOM 1993 N N . LYS A 1 244 ? 2.187 -14.614 -11.106 1.00 98.62 244 LYS A N 1
ATOM 1994 C CA . LYS A 1 244 ? 2.209 -15.819 -10.270 1.00 98.62 244 LYS A CA 1
ATOM 1995 C C . LYS A 1 244 ? 1.831 -15.507 -8.821 1.00 98.62 244 LYS A C 1
ATOM 1997 O O . LYS A 1 244 ? 1.024 -16.230 -8.237 1.00 98.62 244 LYS A O 1
ATOM 2002 N N . ILE A 1 245 ? 2.394 -14.443 -8.247 1.00 98.50 245 ILE A N 1
ATOM 2003 C CA . ILE A 1 245 ? 2.118 -14.030 -6.862 1.00 98.50 245 ILE A CA 1
ATOM 2004 C C . ILE A 1 245 ? 0.643 -13.636 -6.705 1.00 98.50 245 ILE A C 1
ATOM 2006 O O . ILE A 1 245 ? -0.026 -14.086 -5.776 1.00 98.50 245 ILE A O 1
ATOM 2010 N N . THR A 1 246 ? 0.112 -12.836 -7.633 1.00 98.56 246 THR A N 1
ATOM 2011 C CA . THR A 1 246 ? -1.296 -12.400 -7.598 1.00 98.56 246 THR A CA 1
ATOM 2012 C C . THR A 1 246 ? -2.273 -13.553 -7.850 1.00 98.56 246 THR A C 1
ATOM 2014 O O . THR A 1 246 ? -3.249 -13.696 -7.109 1.00 98.56 246 THR A O 1
ATOM 2017 N N . ALA A 1 247 ? -1.969 -14.455 -8.788 1.00 98.31 247 ALA A N 1
ATOM 2018 C CA . ALA A 1 247 ? -2.780 -15.642 -9.067 1.00 98.31 247 ALA A CA 1
ATOM 2019 C C . ALA A 1 247 ? -2.843 -16.626 -7.886 1.00 98.31 247 ALA A C 1
ATOM 2021 O O . ALA A 1 247 ? -3.862 -17.290 -7.701 1.00 98.31 247 ALA A O 1
ATOM 2022 N N . ALA A 1 248 ? -1.809 -16.691 -7.038 1.00 97.75 248 ALA A N 1
ATOM 2023 C CA . ALA A 1 248 ? -1.831 -17.511 -5.821 1.00 97.75 248 ALA A CA 1
ATOM 2024 C C . ALA A 1 248 ? -2.940 -17.097 -4.833 1.00 97.75 248 ALA A C 1
ATOM 2026 O O . ALA A 1 248 ? -3.309 -17.868 -3.946 1.00 97.75 248 ALA A O 1
ATOM 2027 N N . ARG A 1 249 ? -3.490 -15.889 -4.996 1.00 96.50 249 ARG A N 1
ATOM 2028 C CA . ARG A 1 249 ? -4.663 -15.395 -4.273 1.00 96.50 249 ARG A CA 1
ATOM 2029 C C . ARG A 1 249 ? -5.798 -15.037 -5.225 1.00 96.50 249 ARG A C 1
ATOM 2031 O O . ARG A 1 249 ? -6.525 -14.094 -4.946 1.00 96.50 249 ARG A O 1
ATOM 2038 N N . ASP A 1 250 ? -5.958 -15.774 -6.323 1.00 97.19 250 ASP A N 1
ATOM 2039 C CA . ASP A 1 250 ? -7.092 -15.633 -7.249 1.00 97.19 250 ASP A CA 1
ATOM 2040 C C . ASP A 1 250 ? -7.351 -14.165 -7.644 1.00 97.19 250 ASP A C 1
ATOM 2042 O O . ASP A 1 250 ? -8.470 -13.655 -7.596 1.00 97.19 250 ASP A O 1
ATOM 2046 N N . HIS A 1 251 ? -6.267 -13.431 -7.912 1.00 97.44 251 HIS A N 1
ATOM 2047 C CA . HIS A 1 251 ? -6.312 -12.026 -8.294 1.00 97.44 251 HIS A CA 1
ATOM 2048 C C . HIS A 1 251 ? -5.588 -11.826 -9.616 1.00 97.44 251 HIS A C 1
ATOM 2050 O O . HIS A 1 251 ? -4.433 -12.216 -9.770 1.00 97.44 251 HIS A O 1
ATOM 2056 N N . HIS A 1 252 ? -6.255 -11.174 -10.566 1.00 97.25 252 HIS A N 1
ATOM 2057 C CA . HIS A 1 252 ? -5.724 -10.919 -11.906 1.00 97.25 252 HIS A CA 1
ATOM 2058 C C . HIS A 1 252 ? -5.870 -9.431 -12.269 1.00 97.25 252 HIS A C 1
ATOM 2060 O O . HIS A 1 252 ? -6.754 -9.064 -13.055 1.00 97.25 252 HIS A O 1
ATOM 2066 N N . PRO A 1 253 ? -5.027 -8.549 -11.689 1.00 96.69 253 PRO A N 1
ATOM 2067 C CA . PRO A 1 253 ? -5.162 -7.106 -11.846 1.00 96.69 253 PRO A CA 1
ATOM 2068 C C . PRO A 1 253 ? -5.196 -6.666 -13.316 1.00 96.69 253 PRO A C 1
ATOM 2070 O O . PRO A 1 253 ? -4.394 -7.108 -14.144 1.00 96.69 253 PRO A O 1
ATOM 2073 N N . ALA A 1 254 ? -6.079 -5.715 -13.644 1.00 96.00 254 ALA A N 1
ATOM 2074 C CA . ALA A 1 254 ? -6.152 -5.127 -14.984 1.00 96.00 254 ALA A CA 1
ATOM 2075 C C . ALA A 1 254 ? -4.814 -4.507 -15.428 1.00 96.00 254 ALA A C 1
ATOM 2077 O O . ALA A 1 254 ? -4.456 -4.609 -16.599 1.00 96.00 254 ALA A O 1
ATOM 2078 N N . ALA A 1 255 ? -4.053 -3.944 -14.485 1.00 96.88 255 ALA A N 1
ATOM 2079 C CA . ALA A 1 255 ? -2.723 -3.393 -14.727 1.00 96.88 255 ALA A CA 1
ATOM 2080 C C . ALA A 1 255 ? -1.727 -4.436 -15.276 1.00 96.88 255 ALA A C 1
ATOM 2082 O O . ALA A 1 255 ? -1.028 -4.145 -16.246 1.00 96.88 255 ALA A O 1
ATOM 2083 N N . LEU A 1 256 ? -1.714 -5.665 -14.739 1.00 98.19 256 LEU A N 1
ATOM 2084 C CA . LEU A 1 256 ? -0.845 -6.742 -15.239 1.00 98.19 256 LEU A CA 1
ATOM 2085 C C . LEU A 1 256 ? -1.267 -7.194 -16.640 1.00 98.19 256 LEU A C 1
ATOM 2087 O O . LEU A 1 256 ? -0.430 -7.301 -17.533 1.00 98.19 256 LEU A O 1
ATOM 2091 N N . ARG A 1 257 ? -2.577 -7.351 -16.877 1.00 97.12 257 ARG A N 1
ATOM 2092 C CA . ARG A 1 257 ? -3.109 -7.681 -18.214 1.00 97.12 257 ARG A CA 1
ATOM 2093 C C . ARG A 1 257 ? -2.761 -6.609 -19.249 1.00 97.12 257 ARG A C 1
ATOM 2095 O O . ARG A 1 257 ? -2.367 -6.932 -20.368 1.00 97.12 257 ARG A O 1
ATOM 2102 N N . GLY A 1 258 ? -2.882 -5.336 -18.874 1.00 97.00 258 GLY A N 1
ATOM 2103 C CA . GLY A 1 258 ? -2.507 -4.203 -19.716 1.00 97.00 258 GLY A CA 1
ATOM 2104 C C . GLY A 1 258 ? -1.016 -4.202 -20.055 1.00 97.00 258 GLY A C 1
ATOM 2105 O O . GLY A 1 258 ? -0.656 -4.065 -21.226 1.00 97.00 258 GLY A O 1
ATOM 2106 N N . LEU A 1 259 ? -0.157 -4.425 -19.056 1.00 97.75 259 LEU A N 1
ATOM 2107 C CA . LEU A 1 259 ? 1.290 -4.516 -19.247 1.00 97.75 259 LEU A CA 1
ATOM 2108 C C . LEU A 1 259 ? 1.674 -5.696 -20.146 1.00 97.75 259 LEU A C 1
ATOM 2110 O O . LEU A 1 259 ? 2.414 -5.503 -21.109 1.00 97.75 259 LEU A O 1
ATOM 2114 N N . ARG A 1 260 ? 1.101 -6.882 -19.911 1.00 97.94 260 ARG A N 1
ATOM 2115 C CA . ARG A 1 260 ? 1.287 -8.069 -20.759 1.00 97.94 260 ARG A CA 1
ATOM 2116 C C . ARG A 1 260 ? 0.935 -7.788 -22.217 1.00 97.94 260 ARG A C 1
ATOM 2118 O O . ARG A 1 260 ? 1.716 -8.103 -23.113 1.00 97.94 260 ARG A O 1
ATOM 2125 N N . ASN A 1 261 ? -0.226 -7.182 -22.464 1.00 96.88 261 ASN A N 1
ATOM 2126 C CA . ASN A 1 261 ? -0.657 -6.838 -23.818 1.00 96.88 261 ASN A CA 1
ATOM 2127 C C . ASN A 1 261 ? 0.313 -5.853 -24.479 1.00 96.88 261 ASN A C 1
ATOM 2129 O O . ASN A 1 261 ? 0.704 -6.064 -25.625 1.00 96.88 261 ASN A O 1
ATOM 2133 N N . LYS A 1 262 ? 0.758 -4.825 -23.746 1.00 96.06 262 LYS A N 1
ATOM 2134 C CA . LYS A 1 262 ? 1.757 -3.869 -24.236 1.00 96.06 262 LYS A CA 1
ATOM 2135 C C . LYS A 1 262 ? 3.073 -4.568 -24.587 1.00 96.06 262 LYS A C 1
ATOM 2137 O O . LYS A 1 262 ? 3.586 -4.355 -25.681 1.00 96.06 262 LYS A O 1
ATOM 2142 N N . LEU A 1 263 ? 3.587 -5.441 -23.722 1.00 96.62 263 LEU A N 1
ATOM 2143 C CA . LEU A 1 263 ? 4.826 -6.173 -23.992 1.00 96.62 263 LEU A CA 1
ATOM 2144 C C . LEU A 1 263 ? 4.707 -7.069 -25.225 1.00 96.62 263 LEU A C 1
ATOM 2146 O O . LEU A 1 263 ? 5.568 -6.984 -26.092 1.00 96.62 263 LEU A O 1
ATOM 2150 N N . ARG A 1 264 ? 3.608 -7.819 -25.394 1.00 96.31 264 ARG A N 1
ATOM 2151 C CA . ARG A 1 264 ? 3.390 -8.662 -26.591 1.00 96.31 264 ARG A CA 1
ATOM 2152 C C . ARG A 1 264 ? 3.468 -7.889 -27.903 1.00 96.31 264 ARG A C 1
ATOM 2154 O O . ARG A 1 264 ? 3.908 -8.450 -28.900 1.00 96.31 264 ARG A O 1
ATOM 2161 N N . THR A 1 265 ? 3.040 -6.626 -27.913 1.00 93.56 265 THR A N 1
ATOM 2162 C CA . THR A 1 265 ? 3.108 -5.796 -29.126 1.00 93.56 265 THR A CA 1
ATOM 2163 C C . THR A 1 265 ? 4.523 -5.342 -29.477 1.00 93.56 265 THR A C 1
ATOM 2165 O O . THR A 1 265 ? 4.790 -5.076 -30.644 1.00 93.56 265 THR A O 1
ATOM 2168 N N . VAL A 1 266 ? 5.421 -5.249 -28.490 1.00 92.88 266 VAL A N 1
ATOM 2169 C CA . VAL A 1 266 ? 6.777 -4.698 -28.666 1.00 92.88 266 VAL A CA 1
ATOM 2170 C C . VAL A 1 266 ? 7.841 -5.798 -28.715 1.00 92.88 266 VAL A C 1
ATOM 2172 O O . VAL A 1 266 ? 8.767 -5.718 -29.515 1.00 92.88 266 VAL A O 1
ATOM 2175 N N . CYS A 1 267 ? 7.710 -6.826 -27.879 1.00 91.69 267 CYS A N 1
ATOM 2176 C CA . CYS A 1 267 ? 8.618 -7.962 -27.777 1.00 91.69 267 CYS A CA 1
ATOM 2177 C C . CYS A 1 267 ? 7.807 -9.209 -27.378 1.00 91.69 267 CYS A C 1
ATOM 2179 O O . CYS A 1 267 ? 7.478 -9.366 -26.196 1.00 91.69 267 CYS A O 1
ATOM 2181 N N . PRO A 1 268 ? 7.424 -10.069 -28.342 1.00 83.38 268 PRO A N 1
ATOM 2182 C CA . PRO A 1 268 ? 6.734 -11.317 -28.045 1.00 83.38 268 PRO A CA 1
ATOM 2183 C C . PRO A 1 268 ? 7.519 -12.169 -27.045 1.00 83.38 268 PRO A C 1
ATOM 2185 O O . PRO A 1 268 ? 8.745 -12.200 -27.071 1.00 83.38 268 PRO A O 1
ATOM 2188 N N . GLU A 1 269 ? 6.785 -12.845 -26.168 1.00 80.75 269 GLU A N 1
ATOM 2189 C CA . GLU A 1 269 ? 7.334 -13.780 -25.184 1.00 80.75 269 GLU A CA 1
ATOM 2190 C C . GLU A 1 269 ? 8.078 -14.904 -25.929 1.00 80.75 269 GLU A C 1
ATOM 2192 O O . GLU A 1 269 ? 7.490 -15.550 -26.802 1.00 80.75 269 GLU A O 1
ATOM 2197 N N . SER A 1 270 ? 9.377 -15.060 -25.652 1.00 68.94 270 SER A N 1
ATOM 2198 C CA . SER A 1 270 ? 10.268 -16.048 -26.282 1.00 68.94 270 SER A CA 1
ATOM 2199 C C . SER A 1 270 ? 10.204 -17.407 -25.607 1.00 68.94 270 SER A C 1
ATOM 2201 O O . SER A 1 270 ? 10.226 -17.407 -24.356 1.00 68.94 270 SER A O 1
#

Sequence (270 aa):
AQRLDLPIEIITPPGHIYVRYNDGENIINIETTARGINPPSEMYLGINTRKLELRNMKEVIGMAFFNQASVYWQRMEHETTVKLYEKALPYMKDDKLLEMFLGLNYLFLGRKIEGEKLLKPLKDYTFDYAVSPDTLATDYLNGHVSAEGIQTVFMPVDETRESIIKKQDELKKLLKRYPKFRGGILQLAISYLQLARAGEALKILTQYHEIDPNDPTVEYYLSIVCAERYDFNKSWEYLQSAEKITAARDHHPAALRGLRNKLRTVCPES

Secondary structure (DSSP, 8-state):
-GGGT--EEEEE-TT--EEEEE-SS-EEEE-TTTTT----GGGG--SSB--PEEE-HHHHHHHHHHHHHHHHHHTT-HHHHHHHHHHHTTTSTT-HHHHHHHHHHHHHTT-HHHHHHHHGGGTT---TTBSS---HHHHHHTTSS-HHHHHHHT----SSHHHHHHHHHHHHHHHHH-TT-HHHHHHHHHHHHHTT-HHHHHHHHHHHHHH-TT-HHHHHHHHHHHHHTT-HHHHHHHHHHHHHHHHTTT---HHHHHHHHHHHHHS---